Protein AF-A0A7J2LYA7-F1 (afdb_monomer)

pLDDT: mean 94.15, std 7.71, range [33.44, 98.25]

Secondary structure (DSSP, 8-state):
-HHHHHHHHHHTS--SEEEE--BGGG--HHHHHHHHHHHHHH-BTTBEEEEEEEE--TTT--EEEEESSS------TTSTTSSSHHHHHHHHHHTT-EEEE-STTBTTT---GGG---TTT--EEEEEETTEE-SS-GGGT-SSB--STT-B-TT-SHHHHHHTT---EEEE-----

Nearest PDB structures (foldseek):
  6now-assembly2_B  TM=3.097E-01  e=7.540E-01  Homo sapiens
  6nly-assembly1_B  TM=3.116E-01  e=2.093E+00  Homo sapiens
  6nlq-assembly4_D  TM=3.948E-01  e=4.223E+00  Homo sapiens
  2igb-assembly1_B-2  TM=3.734E-01  e=6.192E+00  [Bacillus] caldolyticus

Sequence (177 aa):
MSRGLYSFAKNESFLDIFALSDHAESQTDRQRDYFVEATNDYYQPSFVTFIGFEWTNHGLGHRNIFYPRDYGPILRPDDPAYDRLEKIWEATEEHKALVIPHHSANVVMGVDWHLGHDPKVERLVEIYSIWGNSERSARQGNPIPIRVLRAEREGRHVIDGLAIGYQMGFIGGGRHL

Foldseek 3Di:
DVLVVLCCVCPVVVDQEDEQAEALQPDDPVNLVVLQVSQQVSDDNSRHYWYWYWAFDQVAAIKIKTARHDDADRQHCPDPCRVAPVSVVVRCLVRVIAIEGEPQFAPRHHHQLVSDDDCSRHQEYEQEEPQAGLQADVVVPRPTFRDPPPTGDPCRGPVNNVVVPDHHHYDHDYPND

Mean predicted aligned error: 3.48 Å

Radius of gyration: 15.97 Å; Cα contacts (8 Å, |Δi|>4): 365; chains: 1; bounding box: 39×32×43 Å

Structure (mmCIF, N/CA/C/O backbone):
data_AF-A0A7J2LYA7-F1
#
_entry.id   AF-A0A7J2LYA7-F1
#
loop_
_atom_site.group_PDB
_atom_site.id
_atom_site.type_symbol
_atom_site.label_atom_id
_atom_site.label_alt_id
_atom_site.label_comp_id
_atom_site.label_asym_id
_atom_site.label_entity_id
_atom_site.label_seq_id
_atom_site.pdbx_PDB_ins_code
_atom_site.Cartn_x
_atom_site.Cartn_y
_atom_site.Cartn_z
_atom_site.occupancy
_atom_site.B_iso_or_equiv
_atom_site.auth_seq_id
_atom_site.auth_comp_id
_atom_site.auth_asym_id
_atom_site.auth_atom_id
_atom_site.pdbx_PDB_model_num
ATOM 1 N N . MET A 1 1 ? -13.739 16.793 7.627 1.00 60.72 1 MET A N 1
ATOM 2 C CA . MET A 1 1 ? -13.704 16.296 6.234 1.00 60.72 1 MET A CA 1
ATOM 3 C C . MET A 1 1 ? -13.735 14.766 6.205 1.00 60.72 1 MET A C 1
ATOM 5 O O . MET A 1 1 ? -14.643 14.233 5.589 1.00 60.72 1 MET A O 1
ATOM 9 N N . SER A 1 2 ? -12.878 14.061 6.963 1.00 69.06 2 SER A N 1
ATOM 10 C CA . SER A 1 2 ? -12.820 12.582 6.951 1.00 69.06 2 SER A CA 1
ATOM 11 C C . SER A 1 2 ? -14.112 11.862 7.364 1.00 69.06 2 SER A C 1
ATOM 13 O O . SER A 1 2 ? -14.532 10.959 6.656 1.00 69.06 2 SER A O 1
ATOM 15 N N . ARG A 1 3 ? -14.811 12.269 8.439 1.00 85.94 3 ARG A N 1
ATOM 16 C CA . ARG A 1 3 ? -16.092 11.633 8.841 1.00 85.94 3 ARG A CA 1
ATOM 17 C C . ARG A 1 3 ? -17.146 11.638 7.716 1.00 85.94 3 ARG A C 1
ATOM 19 O O . ARG A 1 3 ? -17.950 10.718 7.627 1.00 85.94 3 ARG A O 1
ATOM 26 N N . GLY A 1 4 ? -17.108 12.638 6.829 1.00 91.62 4 GLY A N 1
ATOM 27 C CA . GLY A 1 4 ? -17.955 12.679 5.635 1.00 91.62 4 GLY A CA 1
ATOM 28 C C . GLY A 1 4 ? -17.625 11.571 4.629 1.00 91.62 4 GLY A C 1
ATOM 29 O O . GLY A 1 4 ? -18.544 10.994 4.060 1.00 91.62 4 GLY A O 1
ATOM 30 N N . LEU A 1 5 ? -16.342 11.223 4.473 1.00 92.62 5 LEU A N 1
ATOM 31 C CA . LEU A 1 5 ? -15.890 10.130 3.605 1.00 92.62 5 LEU A CA 1
ATOM 32 C C . LEU A 1 5 ? -16.363 8.769 4.121 1.00 92.62 5 LEU A C 1
ATOM 34 O O . LEU A 1 5 ? -16.879 7.985 3.335 1.00 92.62 5 LEU A O 1
ATOM 38 N N . TYR A 1 6 ? -16.288 8.515 5.433 1.00 94.56 6 TYR A N 1
ATOM 39 C CA . TYR A 1 6 ? -16.827 7.278 6.017 1.00 94.56 6 TYR A CA 1
ATOM 40 C C . TYR A 1 6 ? -18.344 7.160 5.825 1.00 94.56 6 TYR A C 1
ATOM 42 O O . TYR A 1 6 ? -18.843 6.098 5.456 1.00 94.56 6 TYR A O 1
ATOM 50 N N . SER A 1 7 ? -19.083 8.257 6.036 1.00 95.06 7 SER A N 1
ATOM 51 C CA . SER A 1 7 ? -20.528 8.285 5.783 1.00 95.06 7 SER A CA 1
ATOM 52 C C . SER A 1 7 ? -20.848 8.029 4.310 1.00 95.06 7 SER A C 1
ATOM 54 O O . SER A 1 7 ? -21.722 7.223 4.013 1.00 95.06 7 SER A O 1
ATOM 56 N N . PHE A 1 8 ? -20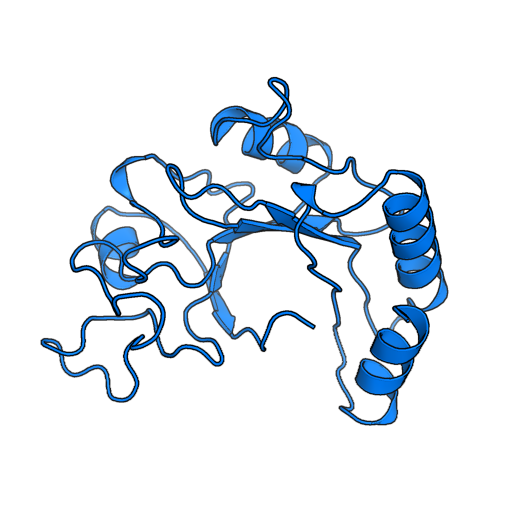.120 8.661 3.388 1.00 95.00 8 PHE A N 1
ATOM 57 C CA . PHE A 1 8 ? -20.290 8.451 1.951 1.00 95.00 8 PHE A CA 1
ATOM 58 C C . PHE A 1 8 ? -19.971 7.006 1.543 1.00 95.00 8 PHE A C 1
ATOM 60 O O . PHE A 1 8 ? -20.767 6.369 0.857 1.00 95.00 8 PHE A O 1
ATOM 67 N N . ALA A 1 9 ? -18.845 6.459 2.009 1.00 94.69 9 ALA A N 1
ATOM 68 C CA . ALA A 1 9 ? -18.431 5.085 1.739 1.00 94.69 9 ALA A CA 1
ATOM 69 C C . ALA A 1 9 ? -19.510 4.077 2.161 1.00 94.69 9 ALA A C 1
ATOM 71 O O . ALA A 1 9 ? -19.872 3.195 1.385 1.00 94.69 9 ALA A O 1
ATOM 72 N N . LYS A 1 10 ? -20.067 4.253 3.362 1.00 95.44 10 LYS A N 1
ATOM 73 C CA . LYS A 1 10 ? -21.091 3.365 3.912 1.00 95.44 10 LYS A CA 1
ATOM 74 C C . LYS A 1 10 ? -22.468 3.565 3.279 1.00 95.44 10 LYS A C 1
ATOM 76 O O . LYS A 1 10 ? -23.113 2.599 2.890 1.00 95.44 10 LYS A O 1
ATOM 81 N N . ASN A 1 11 ? -22.947 4.806 3.238 1.00 96.62 11 ASN A N 1
ATOM 82 C CA . ASN A 1 11 ? -24.361 5.102 2.997 1.00 96.62 11 ASN A CA 1
ATOM 83 C C . ASN A 1 11 ? -24.676 5.428 1.532 1.00 96.62 11 ASN A C 1
ATOM 85 O O . ASN A 1 11 ? -25.826 5.288 1.133 1.00 96.62 11 ASN A O 1
ATOM 89 N N . GLU A 1 12 ? -23.682 5.857 0.748 1.00 96.19 12 GLU A N 1
ATOM 90 C CA . GLU A 1 12 ? -23.874 6.295 -0.646 1.00 96.19 12 GLU A CA 1
ATOM 91 C C . GLU A 1 12 ? -23.171 5.365 -1.642 1.00 96.19 12 GLU A C 1
ATOM 93 O O . GLU A 1 12 ? -23.697 5.070 -2.711 1.00 96.19 12 GLU A O 1
ATOM 98 N N . SER A 1 13 ? -21.972 4.887 -1.294 1.00 94.44 13 SER A N 1
ATOM 99 C CA . SER A 1 13 ? -21.214 3.923 -2.105 1.00 94.44 13 SER A CA 1
ATOM 100 C C . SER A 1 13 ? -21.507 2.468 -1.743 1.00 94.44 13 SER A C 1
ATOM 102 O O . SER A 1 13 ? -21.092 1.577 -2.479 1.00 94.44 13 SER A O 1
ATOM 104 N N . PHE A 1 14 ? -22.207 2.237 -0.627 1.00 95.19 14 PHE A N 1
ATOM 105 C CA . PHE A 1 14 ? -22.589 0.912 -0.128 1.00 95.19 14 PHE A CA 1
ATOM 106 C C . PHE A 1 14 ? -21.405 -0.063 -0.006 1.00 95.19 14 PHE A C 1
ATOM 108 O O . PHE A 1 14 ? -21.531 -1.242 -0.328 1.00 95.19 14 PHE A O 1
ATOM 115 N N . LEU A 1 15 ? -20.239 0.432 0.423 1.00 94.94 15 LEU A N 1
ATOM 116 C CA . LEU A 1 15 ? -19.063 -0.409 0.635 1.00 94.94 15 LEU A CA 1
ATOM 117 C C . LEU A 1 15 ? -19.216 -1.228 1.920 1.00 94.94 15 LEU A C 1
ATOM 119 O O . LEU A 1 15 ? -19.659 -0.696 2.934 1.00 94.94 15 LEU A O 1
ATOM 123 N N . ASP A 1 16 ? -18.754 -2.478 1.904 1.00 96.00 16 ASP A N 1
ATOM 124 C CA . ASP A 1 16 ? -18.628 -3.313 3.110 1.00 96.00 16 ASP A CA 1
ATOM 125 C C . ASP A 1 16 ? -17.316 -3.053 3.871 1.00 96.00 16 ASP A C 1
ATOM 127 O O . ASP A 1 16 ? -17.210 -3.320 5.070 1.00 96.00 16 ASP A O 1
ATOM 131 N N . ILE A 1 17 ? -16.295 -2.555 3.165 1.00 94.25 17 ILE A N 1
ATOM 132 C CA . ILE A 1 17 ? -14.945 -2.318 3.680 1.00 94.25 17 ILE A CA 1
ATOM 133 C C . ILE A 1 17 ? -14.444 -0.961 3.183 1.00 94.25 17 ILE A C 1
ATOM 135 O O . ILE A 1 17 ? -14.558 -0.656 1.995 1.00 94.25 17 ILE A O 1
ATOM 139 N N . PHE A 1 18 ? -13.853 -0.158 4.069 1.00 93.94 18 PHE A N 1
ATOM 140 C CA . PHE A 1 18 ? -13.281 1.139 3.713 1.00 93.94 18 PHE A CA 1
ATOM 141 C C . PHE A 1 18 ? -12.015 1.458 4.512 1.00 93.94 18 PHE A C 1
ATOM 143 O O . PHE A 1 18 ? -11.906 1.151 5.697 1.00 93.94 18 PHE A O 1
ATOM 150 N N . ALA A 1 19 ? -11.064 2.129 3.875 1.00 92.88 19 ALA A N 1
ATOM 151 C CA . ALA A 1 19 ? -9.882 2.650 4.538 1.00 92.88 19 ALA A CA 1
ATOM 152 C C . ALA A 1 19 ? -9.517 3.999 3.924 1.00 92.88 19 ALA A C 1
ATOM 154 O O . ALA A 1 19 ? -9.414 4.119 2.705 1.00 92.88 19 ALA A O 1
ATOM 155 N N . LEU A 1 20 ? -9.328 5.007 4.775 1.00 92.38 20 LEU A N 1
ATOM 156 C CA . LEU A 1 20 ? -8.804 6.301 4.353 1.00 92.38 20 LEU A CA 1
ATOM 157 C C . LEU A 1 20 ? -7.282 6.191 4.213 1.00 92.38 20 LEU A C 1
ATOM 159 O O . LEU A 1 20 ? -6.622 5.773 5.163 1.00 92.38 20 LEU A O 1
ATOM 163 N N . SER A 1 21 ? -6.728 6.563 3.060 1.00 91.62 21 SER A N 1
ATOM 164 C CA . SER A 1 21 ? -5.303 6.377 2.748 1.00 91.62 21 SER A CA 1
ATOM 165 C C . SER A 1 21 ? -4.671 7.640 2.151 1.00 91.62 21 SER A C 1
ATOM 167 O O . SER A 1 21 ? -4.223 7.640 1.007 1.00 91.62 21 SER A O 1
ATOM 169 N N . ASP A 1 22 ? -4.674 8.725 2.927 1.00 92.69 22 ASP A N 1
ATOM 170 C CA . ASP A 1 22 ? -4.016 9.992 2.570 1.00 92.69 22 ASP A CA 1
ATOM 171 C C . ASP A 1 22 ? -2.489 9.910 2.787 1.00 92.69 22 ASP A C 1
ATOM 173 O O . ASP A 1 22 ? -2.012 9.063 3.551 1.00 92.69 22 ASP A O 1
ATOM 177 N N . HIS A 1 23 ? -1.728 10.809 2.167 1.00 94.88 23 HIS A N 1
ATOM 178 C CA . HIS A 1 23 ? -0.262 10.837 2.197 1.00 94.88 23 HIS A CA 1
ATOM 179 C C . HIS A 1 23 ? 0.287 11.046 3.617 1.00 94.88 23 HIS A C 1
ATOM 181 O O . HIS A 1 23 ? -0.020 12.046 4.273 1.00 94.88 23 HIS A O 1
ATOM 187 N N . ALA A 1 24 ? 1.123 10.127 4.103 1.00 95.88 24 ALA A N 1
ATOM 188 C CA . ALA A 1 24 ? 1.622 10.129 5.480 1.00 95.88 24 ALA A CA 1
ATOM 189 C C . ALA A 1 24 ? 2.431 11.390 5.831 1.00 95.88 24 ALA A C 1
ATOM 191 O O . ALA A 1 24 ? 2.280 11.944 6.922 1.00 95.88 24 ALA A O 1
ATOM 192 N N . GLU A 1 25 ? 3.251 11.875 4.900 1.00 93.44 25 GLU A N 1
ATOM 193 C CA . GLU A 1 25 ? 4.064 13.087 5.045 1.00 93.44 25 GLU A CA 1
ATOM 194 C C . GLU A 1 25 ? 3.221 14.370 5.118 1.00 93.44 25 GLU A C 1
ATOM 196 O O . GLU A 1 25 ? 3.668 15.387 5.641 1.00 93.44 25 GLU A O 1
ATOM 201 N N . SER A 1 26 ? 1.977 14.321 4.632 1.00 93.38 26 SER A N 1
ATOM 202 C CA . SER A 1 26 ? 1.050 15.459 4.649 1.00 93.38 26 SER A CA 1
ATOM 203 C C . SER A 1 26 ? 0.144 15.482 5.886 1.00 93.38 26 SER A C 1
ATOM 2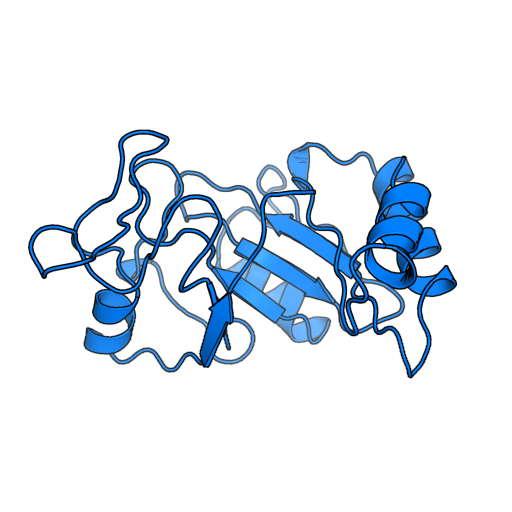05 O O . SER A 1 26 ? -0.582 16.454 6.106 1.00 93.38 26 SER A O 1
ATOM 207 N N . GLN A 1 27 ? 0.178 14.435 6.718 1.00 93.00 27 GLN A N 1
ATOM 208 C CA . GLN A 1 27 ? -0.631 14.341 7.931 1.00 93.00 27 GLN A CA 1
ATOM 209 C C . GLN A 1 27 ? 0.130 14.868 9.151 1.00 93.00 27 GLN A C 1
ATOM 211 O O . GLN A 1 27 ? 1.149 14.313 9.566 1.00 93.00 27 GLN A O 1
ATOM 216 N N . THR A 1 28 ? -0.422 15.885 9.811 1.00 93.94 28 THR A N 1
ATOM 217 C CA . THR A 1 28 ? -0.004 16.273 11.169 1.00 93.94 28 THR A CA 1
ATOM 218 C C . THR A 1 28 ? -0.433 15.225 12.199 1.00 93.94 28 THR A C 1
ATOM 220 O O . THR A 1 28 ? -1.406 14.503 11.982 1.00 93.94 28 THR A O 1
ATOM 223 N N . ASP A 1 29 ? 0.222 15.180 13.363 1.00 93.62 29 ASP A N 1
ATOM 224 C CA . ASP A 1 29 ? -0.149 14.241 14.438 1.00 93.62 29 ASP A CA 1
ATOM 225 C C . ASP A 1 29 ? -1.605 14.426 14.888 1.00 93.62 29 ASP A C 1
ATOM 227 O O . ASP A 1 29 ? -2.346 13.463 15.050 1.00 93.62 29 ASP A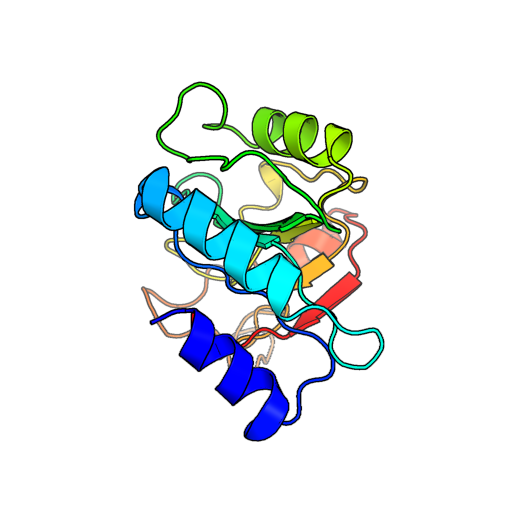 O 1
ATOM 231 N N . ARG A 1 30 ? -2.083 15.675 14.948 1.00 94.50 30 ARG A N 1
ATOM 232 C CA . ARG A 1 30 ? -3.488 15.963 15.267 1.00 94.50 30 ARG A CA 1
ATOM 233 C C . ARG A 1 30 ? -4.459 15.432 14.205 1.00 94.50 30 ARG A C 1
ATOM 235 O O . ARG A 1 30 ? -5.557 14.995 14.545 1.00 94.50 30 ARG A O 1
ATOM 242 N N . GLN A 1 31 ? -4.103 15.510 12.919 1.00 93.94 31 GLN A N 1
ATOM 243 C CA . GLN A 1 31 ? -4.922 14.913 11.856 1.00 93.94 31 GLN A CA 1
ATOM 244 C C . GLN A 1 31 ? -4.907 13.391 11.956 1.00 93.94 31 GLN A C 1
ATOM 246 O O . GLN A 1 31 ? -5.963 12.778 11.818 1.00 93.94 31 GLN A O 1
ATOM 251 N N . ARG A 1 32 ? -3.745 12.800 12.253 1.00 94.12 32 ARG A N 1
ATOM 252 C CA . ARG A 1 32 ? -3.600 11.362 12.466 1.00 94.12 32 ARG A CA 1
ATOM 253 C C . ARG A 1 32 ? -4.496 10.875 13.603 1.00 94.12 32 ARG A C 1
ATOM 255 O O . ARG A 1 32 ? -5.269 9.947 13.379 1.00 94.12 32 ARG A O 1
ATOM 262 N N . ASP A 1 33 ? -4.462 11.531 14.761 1.00 94.12 33 ASP A N 1
ATOM 263 C CA . ASP A 1 33 ? -5.316 11.196 15.909 1.00 94.12 33 ASP A CA 1
ATOM 264 C C . ASP A 1 33 ? -6.799 11.245 15.528 1.00 94.12 33 ASP A C 1
ATOM 266 O O . ASP A 1 33 ? -7.550 10.300 15.768 1.00 94.12 33 ASP A O 1
ATOM 270 N N . TYR A 1 34 ? -7.210 12.311 14.839 1.00 94.00 34 TYR A N 1
ATOM 271 C CA . TYR A 1 34 ? -8.580 12.462 14.358 1.00 94.00 34 TYR A CA 1
ATOM 272 C C . TYR A 1 34 ? -8.984 11.381 13.341 1.00 94.00 34 TYR A C 1
ATOM 274 O O . TYR A 1 34 ? -10.129 10.926 13.342 1.00 94.00 34 TYR A O 1
ATOM 282 N N . PHE A 1 35 ? -8.078 10.963 12.454 1.00 93.56 35 PHE A N 1
ATOM 283 C CA . PHE A 1 35 ? -8.344 9.892 11.493 1.00 93.56 35 PHE A CA 1
ATOM 284 C C . PHE A 1 35 ? -8.465 8.537 12.181 1.00 93.56 35 PHE A C 1
ATOM 286 O O . PHE A 1 35 ? -9.378 7.788 11.842 1.00 93.56 35 PHE A O 1
ATOM 293 N N . VAL A 1 36 ? -7.612 8.240 13.163 1.00 94.88 36 VAL A N 1
ATOM 294 C CA . VAL A 1 36 ? -7.697 7.014 13.969 1.00 94.88 36 VAL A CA 1
ATOM 295 C C . VAL A 1 36 ? -9.020 6.967 14.734 1.00 94.88 36 VAL A C 1
ATOM 297 O O . VAL A 1 36 ? -9.752 5.986 14.618 1.00 94.88 36 VAL A O 1
ATOM 300 N N . GLU A 1 37 ? -9.379 8.049 15.428 1.00 94.88 37 GLU A N 1
ATOM 301 C CA . GLU A 1 37 ? -10.656 8.172 16.141 1.00 94.88 37 GLU A CA 1
ATOM 302 C C . GLU A 1 37 ? -11.844 7.962 15.191 1.00 94.88 37 GLU A C 1
ATOM 304 O O . GLU A 1 37 ? -12.694 7.110 15.433 1.00 94.88 37 GLU A O 1
ATOM 309 N N . ALA A 1 38 ? -11.875 8.674 14.060 1.00 94.31 38 ALA A N 1
ATOM 310 C CA . ALA A 1 38 ? -12.953 8.542 13.084 1.00 94.31 38 ALA A CA 1
ATOM 311 C C . ALA A 1 38 ? -13.039 7.128 12.485 1.00 94.31 38 ALA A C 1
ATOM 313 O O . ALA A 1 38 ? -14.142 6.630 12.275 1.00 94.31 38 ALA A O 1
ATOM 314 N N . THR A 1 39 ? -11.903 6.479 12.220 1.00 95.12 39 THR A N 1
ATOM 315 C CA . THR A 1 39 ? -11.865 5.097 11.718 1.00 95.12 39 THR A CA 1
ATOM 316 C C . THR A 1 39 ? -12.530 4.154 12.713 1.00 95.12 39 THR A C 1
ATOM 318 O O . THR A 1 39 ? -13.421 3.392 12.336 1.00 95.12 39 THR A O 1
ATOM 321 N N . ASN A 1 40 ? -12.112 4.229 13.979 1.00 95.38 40 ASN A N 1
ATOM 322 C CA . ASN A 1 40 ? -12.596 3.361 15.046 1.00 95.38 40 ASN A CA 1
ATOM 323 C C . ASN A 1 40 ? -14.084 3.607 15.342 1.00 95.38 40 ASN A C 1
ATOM 325 O O . ASN A 1 40 ? -14.842 2.651 15.478 1.00 95.38 40 ASN A O 1
ATOM 329 N N . ASP A 1 41 ? -14.529 4.865 15.358 1.00 94.94 41 ASP A N 1
ATOM 330 C CA . ASP A 1 41 ? -15.931 5.236 15.595 1.00 94.94 41 ASP A CA 1
ATOM 331 C C . ASP A 1 41 ? -16.896 4.690 14.533 1.00 94.94 41 ASP A C 1
ATOM 333 O O . ASP A 1 41 ? -18.051 4.379 14.831 1.00 94.94 41 ASP A O 1
ATOM 337 N N . TYR A 1 42 ? -16.455 4.623 13.273 1.00 95.06 42 TYR A N 1
ATOM 338 C CA . TYR A 1 42 ? -17.292 4.161 12.163 1.00 95.06 42 TYR A CA 1
ATOM 339 C C . TYR A 1 42 ? -17.285 2.641 11.988 1.00 95.06 42 TYR A C 1
ATOM 341 O O . TYR A 1 42 ? -18.137 2.131 11.256 1.00 95.06 42 TYR A O 1
ATOM 349 N N . TYR A 1 43 ? -16.377 1.924 12.656 1.00 95.38 43 TYR A N 1
ATOM 350 C CA . TYR A 1 43 ? -16.296 0.472 12.567 1.00 95.38 43 TYR A CA 1
ATOM 351 C C . TYR A 1 43 ? -17.606 -0.182 13.012 1.00 95.38 43 TYR A C 1
ATOM 353 O O . TYR A 1 43 ? -18.103 0.038 14.119 1.00 95.38 43 TYR A O 1
ATOM 361 N N . GLN A 1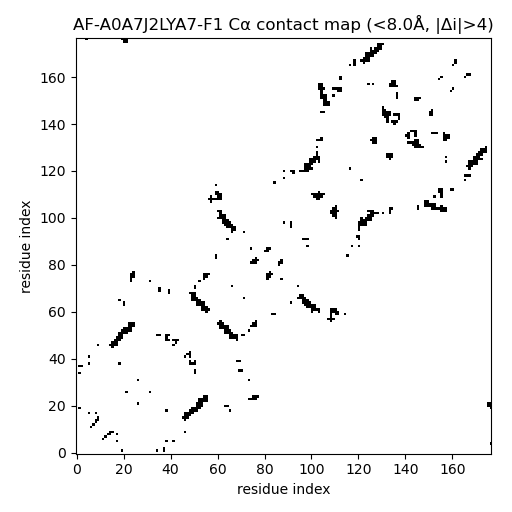 44 ? -18.141 -1.057 12.165 1.00 94.88 44 GLN A N 1
ATOM 362 C CA . GLN A 1 44 ? -19.241 -1.957 12.498 1.00 94.88 44 GLN A CA 1
ATOM 363 C C . GLN A 1 44 ? -18.982 -3.316 11.835 1.00 94.88 44 GLN A C 1
ATOM 365 O O . GLN A 1 44 ? -18.358 -3.361 10.780 1.00 94.88 44 GLN A O 1
ATOM 370 N N . PRO A 1 45 ? -19.485 -4.445 12.368 1.00 95.25 45 PRO A N 1
ATOM 371 C CA . PRO A 1 45 ? -19.315 -5.743 11.706 1.00 95.25 45 PRO A CA 1
ATOM 372 C C . PRO A 1 45 ? -19.817 -5.788 10.251 1.00 95.25 45 PRO A C 1
ATOM 374 O O . PRO A 1 45 ? -19.309 -6.572 9.460 1.00 95.25 45 PRO A O 1
ATOM 377 N N . SER A 1 46 ? -20.791 -4.942 9.897 1.00 95.81 46 SER A N 1
ATOM 378 C CA . SER A 1 46 ? -21.321 -4.784 8.535 1.00 95.81 46 SER A CA 1
ATOM 379 C C . SER A 1 46 ? -20.644 -3.673 7.716 1.00 95.81 46 SER A C 1
ATOM 381 O O . SER A 1 46 ? -21.080 -3.397 6.608 1.00 95.81 46 SER A O 1
ATOM 383 N N . PHE A 1 47 ? -19.668 -2.963 8.286 1.00 96.31 47 PHE A N 1
ATOM 384 C CA . PHE A 1 47 ? -18.890 -1.909 7.633 1.00 96.31 47 PHE A CA 1
ATOM 385 C C . PHE A 1 47 ? -17.511 -1.830 8.296 1.00 96.31 47 PHE A C 1
ATOM 387 O O . PHE A 1 47 ? -17.317 -1.133 9.298 1.00 96.31 47 PHE A O 1
ATOM 394 N N . VAL A 1 48 ? -16.568 -2.612 7.778 1.00 95.62 48 VAL A N 1
ATOM 395 C CA . VAL A 1 48 ? -15.238 -2.760 8.370 1.00 95.62 48 VAL A CA 1
ATOM 396 C C . VAL A 1 48 ? -14.350 -1.608 7.924 1.00 95.62 48 VAL A C 1
ATOM 398 O O . VAL A 1 48 ? -14.122 -1.401 6.733 1.00 95.62 48 VAL A O 1
ATOM 401 N N . THR A 1 49 ? -13.815 -0.878 8.892 1.00 95.06 49 THR A N 1
ATOM 402 C CA . THR A 1 49 ? -12.875 0.214 8.656 1.00 95.06 49 THR A CA 1
ATOM 403 C C . THR A 1 49 ? -11.461 -0.180 9.067 1.00 95.06 49 THR A C 1
ATOM 405 O O . THR A 1 49 ? -11.266 -0.867 10.071 1.00 95.06 49 THR A O 1
ATOM 408 N N . PHE A 1 50 ? -10.469 0.264 8.295 1.00 95.62 50 PHE A N 1
ATOM 409 C CA . PHE A 1 50 ? -9.049 0.093 8.614 1.00 95.62 50 PHE A CA 1
ATOM 410 C C . PHE A 1 50 ? -8.362 1.444 8.761 1.00 95.62 50 PHE A C 1
ATOM 412 O O . PHE A 1 50 ? -8.642 2.382 8.010 1.00 95.62 50 PHE A O 1
ATOM 419 N N . ILE A 1 51 ? -7.426 1.529 9.707 1.00 96.12 51 ILE A N 1
ATOM 420 C CA . ILE A 1 51 ? -6.594 2.721 9.867 1.00 96.12 51 ILE A CA 1
ATOM 421 C C . ILE A 1 51 ? -5.563 2.686 8.744 1.00 96.12 51 ILE A C 1
ATOM 423 O O . ILE A 1 51 ? -4.745 1.766 8.707 1.00 96.12 51 ILE A O 1
ATOM 427 N N . GLY A 1 52 ? -5.595 3.675 7.853 1.00 95.44 52 GLY A N 1
ATOM 428 C CA . GLY A 1 52 ? -4.759 3.699 6.658 1.00 95.44 52 GLY A CA 1
ATOM 429 C C . GLY A 1 52 ? -3.929 4.968 6.490 1.00 95.44 52 GLY A C 1
ATOM 430 O O . GLY A 1 52 ? -4.165 5.981 7.154 1.00 95.44 52 GLY A O 1
ATOM 431 N N . PHE A 1 53 ? -2.931 4.880 5.617 1.00 96.62 53 PHE A N 1
ATOM 432 C CA . PHE A 1 53 ? -2.240 5.998 4.968 1.00 96.62 53 PHE A CA 1
ATOM 433 C C . PHE A 1 53 ? -1.439 5.481 3.770 1.00 96.62 53 PHE A C 1
ATOM 435 O O . PHE A 1 53 ? -1.149 4.285 3.670 1.00 96.62 53 PHE A O 1
ATOM 442 N N . GLU A 1 54 ? -1.056 6.390 2.885 1.00 96.88 54 GLU A N 1
ATOM 443 C CA . GLU A 1 54 ? -0.068 6.129 1.845 1.00 96.88 54 GLU A CA 1
ATOM 444 C C . G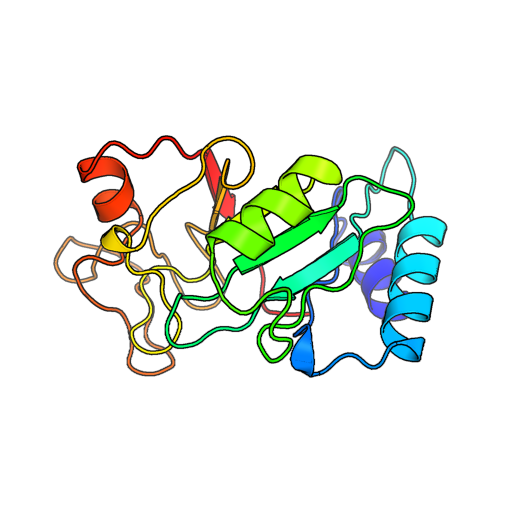LU A 1 54 ? 1.326 6.517 2.342 1.00 96.88 54 GLU A C 1
ATOM 446 O O . GLU A 1 54 ? 1.562 7.642 2.780 1.00 96.88 54 GLU A O 1
ATOM 451 N N . TRP A 1 55 ? 2.261 5.576 2.272 1.00 97.75 55 TRP A N 1
ATOM 452 C CA . TRP A 1 55 ? 3.684 5.837 2.417 1.00 97.75 55 TRP A CA 1
ATOM 453 C C . TRP A 1 55 ? 4.266 6.202 1.045 1.00 97.75 55 TRP A C 1
ATOM 455 O O . TRP A 1 55 ? 4.430 5.348 0.165 1.00 97.75 55 TRP A O 1
ATOM 465 N N . THR A 1 56 ? 4.552 7.491 0.870 1.00 95.69 56 THR A N 1
ATOM 466 C CA . THR A 1 56 ? 4.895 8.119 -0.412 1.00 95.69 56 THR A CA 1
ATOM 467 C C . THR A 1 56 ? 6.410 8.226 -0.594 1.00 95.69 56 THR A C 1
ATOM 469 O O . THR A 1 56 ? 7.042 9.188 -0.162 1.00 95.69 56 THR A O 1
ATOM 472 N N . ASN A 1 57 ? 7.037 7.252 -1.255 1.00 95.62 57 ASN A N 1
ATOM 473 C CA . ASN A 1 57 ? 8.469 7.323 -1.559 1.00 95.62 57 ASN A CA 1
ATOM 474 C C . ASN A 1 57 ? 8.737 7.158 -3.057 1.00 95.62 57 ASN A C 1
ATOM 476 O O . ASN A 1 57 ? 8.611 6.070 -3.612 1.00 95.62 57 ASN A O 1
ATOM 480 N N . HIS A 1 58 ? 9.166 8.228 -3.725 1.00 92.19 58 HIS A N 1
ATOM 481 C CA . HIS A 1 58 ? 9.406 8.208 -5.174 1.00 92.19 58 HIS A CA 1
ATOM 482 C C . HIS A 1 58 ? 10.609 7.350 -5.606 1.00 92.19 58 HIS A C 1
ATOM 484 O O . HIS A 1 58 ? 10.700 6.957 -6.768 1.00 92.19 58 HIS A O 1
ATOM 490 N N . GLY A 1 59 ? 11.550 7.069 -4.700 1.00 92.94 59 GLY A N 1
ATOM 491 C CA . GLY A 1 59 ? 12.703 6.215 -4.990 1.00 92.94 59 GLY A CA 1
ATOM 492 C C . GLY A 1 59 ? 12.384 4.732 -4.830 1.00 92.94 59 GLY A C 1
ATOM 493 O O . GLY A 1 59 ? 12.788 3.917 -5.656 1.00 92.94 59 GLY A O 1
ATOM 494 N N . LEU A 1 60 ? 11.640 4.396 -3.776 1.00 96.06 60 LEU A N 1
ATOM 495 C CA . LEU A 1 60 ? 11.354 3.016 -3.392 1.00 96.06 60 LEU A CA 1
ATOM 496 C C . LEU A 1 60 ? 10.009 2.512 -3.933 1.00 96.06 60 LEU A C 1
ATOM 498 O O . LEU A 1 60 ? 9.783 1.302 -3.973 1.00 96.06 60 LEU A O 1
ATOM 502 N N . GLY A 1 61 ? 9.131 3.413 -4.372 1.00 96.38 61 GLY A N 1
ATOM 503 C CA . GLY A 1 61 ? 7.750 3.161 -4.780 1.00 96.38 61 GLY A CA 1
ATOM 504 C C . GLY A 1 61 ? 6.761 3.476 -3.655 1.00 96.38 61 GLY A C 1
ATOM 505 O O . GLY A 1 61 ? 7.117 3.493 -2.474 1.00 96.38 61 GLY A O 1
ATOM 506 N N . HIS A 1 62 ? 5.504 3.716 -3.995 1.00 96.88 62 HIS A N 1
ATOM 507 C CA . HIS A 1 62 ? 4.489 4.017 -2.987 1.00 96.88 62 HIS A CA 1
ATOM 508 C C . HIS A 1 62 ? 3.817 2.740 -2.470 1.00 96.88 62 HIS A C 1
ATOM 510 O O . HIS A 1 62 ? 3.620 1.777 -3.223 1.00 96.88 62 HIS A O 1
ATOM 516 N N . ARG A 1 63 ? 3.438 2.736 -1.188 1.00 97.50 63 ARG A N 1
ATOM 517 C CA . ARG A 1 63 ? 2.653 1.658 -0.568 1.00 97.50 63 ARG A CA 1
ATOM 518 C C . ARG A 1 63 ? 1.533 2.221 0.286 1.00 97.50 63 ARG A C 1
ATOM 520 O O . ARG A 1 63 ? 1.766 3.108 1.097 1.00 97.50 63 ARG A O 1
ATOM 527 N N . ASN A 1 64 ? 0.352 1.629 0.185 1.00 97.38 64 ASN A N 1
ATOM 528 C CA . ASN A 1 64 ? -0.689 1.833 1.183 1.00 97.38 64 ASN A CA 1
ATOM 529 C C . ASN A 1 64 ? -0.439 0.923 2.383 1.00 97.38 64 ASN A C 1
ATOM 531 O O . ASN A 1 64 ? -0.142 -0.261 2.214 1.00 97.38 64 ASN A O 1
ATOM 535 N N . ILE A 1 65 ? -0.576 1.466 3.587 1.00 97.94 65 ILE A N 1
ATOM 536 C CA . ILE A 1 65 ? -0.394 0.732 4.838 1.00 97.94 65 ILE A CA 1
ATOM 537 C C . ILE A 1 65 ? -1.708 0.733 5.607 1.00 97.94 65 ILE A C 1
ATOM 539 O O . ILE A 1 65 ? -2.280 1.796 5.833 1.00 97.94 65 ILE A O 1
ATOM 543 N N . PHE A 1 66 ? -2.175 -0.449 6.016 1.00 97.38 66 PHE A N 1
ATOM 544 C CA . PHE A 1 66 ? -3.453 -0.628 6.710 1.00 97.38 66 PHE A CA 1
ATOM 545 C C . PHE A 1 66 ? -3.297 -1.445 7.992 1.00 97.38 66 PHE A C 1
ATOM 547 O O . PHE A 1 66 ? -2.902 -2.611 7.951 1.00 97.38 66 PHE A O 1
ATOM 554 N N . TYR A 1 67 ? -3.668 -0.860 9.128 1.00 97.06 67 TYR A N 1
ATOM 555 C CA . TYR A 1 67 ? -3.665 -1.536 10.425 1.00 97.06 67 TYR A CA 1
ATOM 556 C C . TYR A 1 67 ? -5.029 -2.164 10.705 1.00 97.06 67 TYR A C 1
ATOM 558 O O . TYR A 1 67 ? -6.050 -1.525 10.430 1.00 97.06 67 TYR A O 1
ATOM 566 N N . PRO A 1 68 ? -5.069 -3.382 11.279 1.00 85.00 68 PRO A N 1
ATOM 567 C CA . PRO A 1 68 ? -6.306 -4.119 11.464 1.00 85.00 68 PRO A CA 1
ATOM 568 C C . PRO A 1 68 ? -7.327 -3.368 12.322 1.00 85.00 68 PRO A C 1
ATOM 570 O O . PRO A 1 68 ? -8.467 -3.328 11.878 1.00 85.00 68 PRO A O 1
ATOM 573 N N . ARG A 1 69 ? -6.955 -2.792 13.486 1.00 73.62 69 ARG A N 1
ATOM 574 C CA . ARG A 1 69 ? -7.813 -1.986 14.397 1.00 73.62 69 ARG A CA 1
ATOM 575 C C . ARG A 1 69 ? -6.981 -1.205 15.441 1.00 73.62 69 ARG A C 1
ATOM 577 O O . ARG A 1 69 ? -5.765 -1.367 15.497 1.00 73.62 69 ARG A O 1
ATOM 584 N N . ASP A 1 70 ? -7.664 -0.428 16.287 1.00 83.56 70 ASP A N 1
ATOM 585 C CA . ASP A 1 70 ? -7.196 0.285 17.490 1.00 83.56 70 ASP A CA 1
ATOM 586 C C . ASP A 1 70 ? -6.224 1.431 17.208 1.00 83.56 70 ASP A C 1
ATOM 588 O O . ASP A 1 70 ? -6.587 2.603 17.331 1.00 83.56 70 ASP A O 1
ATOM 592 N N . TYR A 1 71 ? -4.995 1.096 16.830 1.00 89.19 71 TYR A N 1
ATOM 593 C CA . TYR A 1 71 ? -3.921 2.049 16.602 1.00 89.19 71 TYR A CA 1
ATOM 594 C C . TYR A 1 71 ? -2.781 1.415 15.798 1.00 89.19 71 TYR A C 1
ATOM 596 O O . TYR A 1 71 ? -2.475 0.232 15.940 1.00 89.19 71 TYR A O 1
ATOM 604 N N . GLY A 1 72 ? -2.105 2.245 15.009 1.00 91.50 72 GLY A N 1
ATOM 605 C CA . GLY A 1 72 ? -0.795 1.956 14.440 1.00 91.50 72 GLY A CA 1
ATOM 606 C C . GLY A 1 72 ? -0.019 3.258 14.234 1.00 91.50 72 GLY A C 1
ATOM 607 O O . GLY A 1 72 ? -0.650 4.291 13.948 1.00 91.50 72 GLY A O 1
ATOM 608 N N . PRO A 1 73 ? 1.319 3.245 14.373 1.00 93.88 73 PRO A N 1
ATOM 609 C CA . PRO A 1 73 ? 2.140 4.430 14.158 1.00 93.88 73 PRO A CA 1
ATOM 610 C C . PRO A 1 73 ? 1.945 4.958 12.736 1.00 93.88 73 PRO A C 1
ATOM 612 O O . PRO A 1 73 ? 1.700 4.198 11.802 1.00 93.88 73 PRO A O 1
ATOM 615 N N . ILE A 1 74 ? 2.032 6.275 12.563 1.00 96.25 74 ILE A N 1
ATOM 616 C CA . ILE A 1 74 ? 2.160 6.839 11.222 1.00 96.25 74 ILE A CA 1
ATOM 617 C C . ILE A 1 74 ? 3.614 6.687 10.782 1.00 96.25 74 ILE A C 1
ATOM 619 O O . ILE A 1 74 ? 4.528 7.146 11.464 1.00 96.25 74 ILE A O 1
ATOM 623 N N . LEU A 1 75 ? 3.823 6.008 9.660 1.00 97.44 75 LEU A N 1
ATOM 624 C CA . LEU A 1 75 ? 5.150 5.783 9.103 1.00 97.44 75 LEU A CA 1
ATOM 625 C C . LEU A 1 75 ? 5.354 6.837 8.023 1.00 97.44 75 LEU A C 1
ATOM 627 O O . LEU A 1 75 ? 4.723 6.758 6.971 1.00 97.44 75 LEU A O 1
ATOM 631 N N . ARG A 1 76 ? 6.166 7.861 8.296 1.00 97.50 76 ARG A N 1
ATOM 632 C CA . ARG A 1 76 ? 6.404 8.949 7.340 1.00 97.50 76 ARG A CA 1
ATOM 633 C C . ARG A 1 76 ? 7.699 8.713 6.559 1.00 97.50 76 ARG A C 1
ATOM 635 O O . ARG A 1 76 ? 8.714 8.407 7.178 1.00 97.50 76 ARG A O 1
ATOM 642 N N . PRO A 1 77 ? 7.696 8.839 5.223 1.00 96.00 77 PRO A N 1
ATOM 643 C CA . PRO A 1 77 ? 8.871 8.553 4.395 1.00 96.00 77 PRO A CA 1
ATOM 644 C C . PRO A 1 77 ? 10.036 9.536 4.598 1.00 96.00 77 PRO A C 1
ATOM 646 O O . PRO A 1 77 ? 11.163 9.210 4.235 1.00 96.00 77 PRO A O 1
ATOM 649 N N . ASP A 1 78 ? 9.780 10.721 5.159 1.00 95.75 78 ASP A N 1
ATOM 650 C CA . ASP A 1 78 ? 10.778 11.736 5.516 1.00 95.75 78 ASP A CA 1
ATOM 651 C C . ASP A 1 78 ? 11.352 11.563 6.934 1.00 95.75 78 ASP A C 1
ATOM 653 O O . ASP A 1 78 ? 12.317 12.240 7.296 1.00 95.75 78 ASP A O 1
ATOM 657 N N . ASP A 1 79 ? 10.809 10.634 7.724 1.00 96.94 79 ASP A N 1
ATOM 658 C CA . ASP A 1 79 ? 11.362 10.241 9.015 1.00 96.94 79 ASP A CA 1
ATOM 659 C C . ASP A 1 79 ? 12.476 9.198 8.807 1.00 96.94 79 ASP A C 1
ATOM 661 O O . ASP A 1 79 ? 12.220 8.117 8.260 1.00 96.94 79 ASP A O 1
ATOM 665 N N . PRO A 1 80 ? 13.709 9.442 9.294 1.00 97.25 80 PRO A N 1
ATOM 666 C CA . PRO A 1 80 ? 14.771 8.446 9.281 1.00 97.25 80 PRO A CA 1
ATOM 667 C C . PRO A 1 80 ? 14.412 7.143 9.996 1.00 97.25 80 PRO A C 1
ATOM 669 O O . PRO A 1 80 ? 15.146 6.178 9.843 1.00 97.25 80 PRO A O 1
ATOM 672 N N . ALA A 1 81 ? 13.346 7.059 10.787 1.00 97.06 81 ALA A N 1
ATOM 673 C CA . ALA A 1 81 ? 12.847 5.805 11.341 1.00 97.06 81 ALA A CA 1
ATOM 674 C C . ALA A 1 81 ? 12.106 4.935 10.313 1.00 97.06 81 ALA A C 1
ATOM 676 O O . ALA A 1 81 ? 12.004 3.733 10.550 1.00 97.06 81 ALA A O 1
ATOM 677 N N . TYR A 1 82 ? 11.672 5.485 9.165 1.00 97.56 82 TYR A N 1
ATOM 678 C CA . TYR A 1 82 ? 10.793 4.819 8.184 1.00 97.56 82 TYR A CA 1
ATOM 679 C C . TYR A 1 82 ? 11.131 5.104 6.703 1.00 97.56 82 TYR 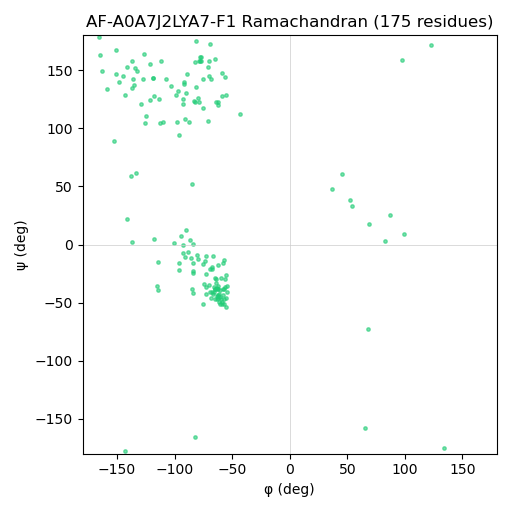A C 1
ATOM 681 O O . TYR A 1 82 ? 10.289 4.932 5.824 1.00 97.56 82 TYR A O 1
ATOM 689 N N . ASP A 1 83 ? 12.365 5.511 6.404 1.00 96.50 83 ASP A N 1
ATOM 690 C CA . ASP A 1 83 ? 12.834 5.928 5.067 1.00 96.50 83 ASP A CA 1
ATOM 691 C C . ASP A 1 83 ? 13.287 4.787 4.122 1.00 96.50 83 ASP A C 1
ATOM 693 O O . ASP A 1 83 ? 13.695 5.045 2.987 1.00 96.50 83 ASP A O 1
ATOM 697 N N . ARG A 1 84 ? 13.215 3.523 4.561 1.00 97.38 84 ARG A N 1
ATOM 698 C CA . ARG A 1 84 ? 13.557 2.321 3.768 1.00 97.38 84 ARG A CA 1
ATOM 699 C C . ARG A 1 84 ? 12.536 1.207 3.957 1.00 97.38 84 ARG A C 1
ATOM 701 O O . ARG A 1 84 ? 11.850 1.149 4.978 1.00 97.38 84 ARG A O 1
ATOM 708 N N . LEU A 1 85 ? 12.482 0.303 2.981 1.00 97.88 85 LEU A N 1
ATOM 709 C CA . LEU A 1 85 ? 11.509 -0.788 2.932 1.00 97.88 85 LEU A CA 1
ATOM 710 C C . LEU A 1 85 ? 11.585 -1.695 4.161 1.00 97.88 85 LEU A C 1
ATOM 712 O O . LEU A 1 85 ? 10.565 -1.982 4.776 1.00 97.88 85 LEU A O 1
ATOM 716 N N . GLU A 1 86 ? 12.788 -2.052 4.600 1.00 98.00 86 GLU A N 1
ATOM 717 C CA . GLU A 1 86 ? 12.975 -2.951 5.739 1.00 98.00 86 GLU A CA 1
ATOM 718 C C . GLU A 1 86 ? 12.431 -2.347 7.038 1.00 98.00 86 GLU A C 1
ATOM 720 O O . GLU A 1 86 ? 11.890 -3.072 7.865 1.00 98.00 86 GLU A O 1
ATOM 725 N N . LYS A 1 87 ? 12.513 -1.017 7.200 1.00 97.81 87 LYS A N 1
ATOM 726 C CA . LYS A 1 87 ? 11.966 -0.323 8.379 1.00 97.81 87 LYS A CA 1
ATOM 727 C C . LYS A 1 87 ? 10.451 -0.373 8.411 1.00 97.81 87 LYS A C 1
ATOM 729 O O . LYS A 1 87 ? 9.867 -0.626 9.460 1.00 97.81 87 LYS A O 1
ATOM 734 N N . ILE A 1 88 ? 9.813 -0.094 7.273 1.00 98.06 88 ILE A N 1
ATOM 735 C CA . ILE A 1 88 ? 8.353 -0.127 7.218 1.00 98.06 88 ILE A CA 1
ATOM 736 C C . ILE A 1 88 ? 7.848 -1.564 7.331 1.00 98.06 88 ILE A C 1
ATOM 738 O O . ILE A 1 88 ? 6.832 -1.773 7.983 1.00 98.06 88 ILE A O 1
ATOM 742 N N . TRP A 1 89 ? 8.554 -2.558 6.782 1.00 98.25 89 TRP A N 1
ATOM 743 C CA . TRP A 1 89 ? 8.191 -3.967 6.938 1.00 98.25 89 TRP A CA 1
ATOM 744 C C . TRP A 1 89 ? 8.301 -4.425 8.393 1.00 98.25 89 TRP A C 1
ATOM 746 O O . TRP A 1 89 ? 7.342 -4.982 8.915 1.00 98.25 89 TRP A O 1
ATOM 756 N N . GLU A 1 90 ? 9.398 -4.103 9.083 1.00 97.75 90 GLU A N 1
ATOM 757 C CA . GLU A 1 90 ? 9.575 -4.419 10.506 1.00 97.75 90 GLU A CA 1
ATOM 758 C C . GLU A 1 90 ? 8.473 -3.782 11.369 1.00 97.75 90 GLU A C 1
ATOM 760 O O . GLU A 1 90 ? 7.777 -4.479 12.112 1.00 97.75 90 GLU A O 1
ATOM 765 N N . ALA A 1 91 ? 8.238 -2.475 11.203 1.00 96.94 91 ALA A N 1
ATOM 766 C CA . ALA A 1 91 ? 7.205 -1.759 11.950 1.00 96.94 91 ALA A CA 1
ATOM 767 C C . ALA A 1 91 ? 5.791 -2.286 11.642 1.00 96.94 91 ALA A C 1
ATOM 769 O O . ALA A 1 91 ? 4.938 -2.384 12.522 1.00 96.94 91 ALA A O 1
ATOM 770 N N . THR A 1 92 ? 5.506 -2.634 10.386 1.00 97.38 92 THR A N 1
ATOM 771 C CA . THR A 1 92 ? 4.188 -3.161 10.001 1.00 97.38 92 THR A CA 1
ATOM 772 C C . THR A 1 92 ? 3.967 -4.596 10.460 1.00 97.38 92 THR A C 1
ATOM 774 O O . THR A 1 92 ? 2.842 -4.921 10.845 1.00 97.38 92 THR A O 1
ATOM 777 N N . GLU A 1 93 ? 5.004 -5.437 10.490 1.00 96.88 93 GLU A N 1
ATOM 778 C CA . GLU A 1 93 ? 4.925 -6.808 11.003 1.00 96.88 93 GLU A CA 1
ATOM 779 C C . GLU A 1 93 ? 4.552 -6.803 12.492 1.00 96.88 93 GLU A C 1
ATOM 781 O O . GLU A 1 93 ? 3.617 -7.508 12.887 1.00 96.88 93 GLU A O 1
ATOM 786 N N . GLU A 1 94 ? 5.194 -5.947 13.299 1.00 94.81 94 GLU A N 1
ATOM 787 C CA . GLU A 1 94 ? 4.904 -5.788 14.734 1.00 94.81 94 GLU A CA 1
ATOM 788 C C . GLU A 1 94 ? 3.420 -5.476 14.991 1.00 94.81 94 GLU A C 1
ATOM 790 O O . GLU A 1 94 ? 2.785 -6.043 15.886 1.00 94.81 94 GLU A O 1
ATOM 795 N N . HIS A 1 95 ? 2.833 -4.629 14.146 1.00 95.19 95 HIS A N 1
ATOM 796 C CA . HIS A 1 95 ? 1.441 -4.199 14.257 1.00 95.19 95 HIS A CA 1
ATOM 797 C C . HIS A 1 95 ? 0.454 -5.024 13.419 1.00 95.19 95 HIS A C 1
ATOM 799 O O . HIS A 1 95 ? -0.728 -4.676 13.343 1.00 95.19 95 HIS A O 1
ATOM 805 N N . LYS A 1 96 ? 0.903 -6.129 12.805 1.00 95.25 96 LYS A N 1
ATOM 806 C CA . LYS A 1 96 ? 0.087 -7.000 11.938 1.00 95.25 96 LYS A CA 1
ATOM 807 C C . LYS A 1 96 ? -0.606 -6.232 10.806 1.00 95.25 96 LYS A C 1
ATOM 809 O O . LYS A 1 96 ? -1.732 -6.564 1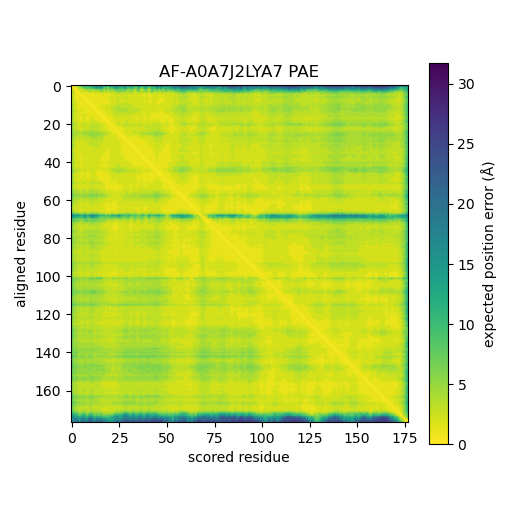0.422 1.00 95.25 96 LYS A O 1
ATOM 814 N N . ALA A 1 97 ? 0.042 -5.183 10.314 1.00 97.19 97 ALA A N 1
ATOM 815 C CA . ALA A 1 97 ? -0.479 -4.347 9.253 1.00 97.19 97 ALA A CA 1
ATOM 816 C C . ALA A 1 97 ? -0.290 -5.012 7.883 1.00 97.19 97 ALA A C 1
ATOM 818 O O . ALA A 1 97 ? 0.546 -5.895 7.690 1.00 97.19 97 ALA A O 1
ATOM 819 N N . LEU A 1 98 ? -1.103 -4.582 6.926 1.00 96.88 98 LEU A N 1
ATOM 820 C CA . LEU A 1 98 ? -0.897 -4.857 5.512 1.00 96.88 98 LEU A CA 1
ATOM 821 C C . LEU A 1 98 ? -0.080 -3.730 4.898 1.00 96.88 98 LEU A C 1
ATOM 823 O O . LEU A 1 98 ? -0.364 -2.561 5.151 1.00 96.88 98 LEU A O 1
ATOM 827 N N . VAL A 1 99 ? 0.866 -4.095 4.044 1.00 98.00 99 VAL A N 1
ATOM 828 C CA . VAL A 1 99 ? 1.573 -3.177 3.153 1.00 98.00 99 VAL A CA 1
ATOM 829 C C . VAL A 1 99 ? 1.168 -3.558 1.736 1.00 98.00 99 VAL A C 1
ATOM 831 O O . VAL A 1 99 ? 1.243 -4.721 1.361 1.00 98.00 99 VAL A O 1
ATOM 834 N N . ILE A 1 100 ? 0.659 -2.615 0.956 1.00 97.94 100 ILE A N 1
ATOM 835 C CA . ILE A 1 100 ? 0.137 -2.887 -0.384 1.00 97.94 100 ILE A CA 1
ATOM 836 C C . ILE A 1 100 ? 0.846 -1.952 -1.357 1.00 97.94 100 ILE A C 1
ATOM 838 O O . ILE A 1 100 ? 0.518 -0.761 -1.390 1.00 97.94 100 ILE A O 1
ATOM 842 N N . PRO A 1 101 ? 1.807 -2.453 -2.154 1.00 97.00 101 PRO A N 1
ATOM 843 C CA . PRO A 1 101 ? 2.363 -1.690 -3.259 1.00 97.00 101 PRO A CA 1
ATOM 844 C C . PRO A 1 101 ? 1.230 -1.246 -4.188 1.00 97.00 101 PRO A C 1
ATOM 846 O O . PRO A 1 101 ? 0.395 -2.067 -4.583 1.00 97.00 101 PRO A O 1
ATOM 849 N N . HIS A 1 102 ? 1.175 0.047 -4.510 1.00 93.25 102 HIS A N 1
ATOM 850 C CA . HIS A 1 102 ? 0.108 0.599 -5.349 1.00 93.25 102 HIS A CA 1
ATOM 851 C C . HIS A 1 102 ? 0.661 1.268 -6.609 1.00 93.25 102 HIS A C 1
ATOM 853 O O . HIS A 1 102 ? 1.853 1.585 -6.672 1.00 93.25 102 HIS A O 1
ATOM 859 N N . HIS A 1 103 ? -0.176 1.344 -7.653 1.00 94.50 103 HIS A N 1
ATOM 860 C CA . HIS A 1 103 ? 0.167 1.782 -9.014 1.00 94.50 103 HIS A CA 1
ATOM 861 C C . HIS A 1 103 ? 1.573 1.355 -9.487 1.00 94.50 103 HIS A C 1
ATOM 863 O O . HIS A 1 103 ? 2.357 2.159 -10.006 1.00 94.50 103 HIS A O 1
ATOM 869 N N . SER A 1 104 ? 1.897 0.071 -9.286 1.00 96.25 104 SER A N 1
ATOM 870 C CA . SER A 1 104 ? 3.264 -0.460 -9.380 1.00 96.25 104 SER A CA 1
ATOM 871 C C . SER A 1 104 ? 3.942 -0.140 -10.709 1.00 96.25 104 SER A C 1
ATOM 873 O O . SER A 1 104 ? 5.124 0.181 -10.727 1.00 96.25 104 SER A O 1
ATOM 875 N N . ALA A 1 105 ? 3.183 -0.137 -11.806 1.00 97.25 105 ALA A N 1
ATOM 876 C CA . ALA A 1 105 ? 3.712 0.064 -13.145 1.00 97.25 105 ALA A CA 1
ATOM 877 C C . ALA A 1 105 ? 4.152 1.510 -13.438 1.00 97.25 105 ALA A C 1
ATOM 879 O O . ALA A 1 105 ? 4.755 1.750 -14.479 1.00 97.25 105 ALA A O 1
ATOM 880 N N . ASN A 1 106 ? 3.864 2.503 -12.590 1.00 97.00 106 ASN A N 1
ATOM 881 C CA . ASN A 1 106 ? 4.122 3.904 -12.928 1.00 97.00 106 ASN A CA 1
ATOM 882 C C . ASN A 1 106 ? 5.627 4.278 -12.972 1.00 97.00 106 ASN A C 1
ATOM 884 O O . ASN A 1 106 ? 6.451 3.821 -12.174 1.00 97.00 106 ASN A O 1
ATOM 888 N N . VAL A 1 107 ? 6.000 5.183 -13.883 1.00 96.38 107 VAL A N 1
ATOM 889 C CA . VAL A 1 107 ? 7.381 5.687 -14.028 1.00 96.38 107 VAL A CA 1
ATOM 890 C C . VAL A 1 107 ? 7.895 6.442 -12.797 1.00 96.38 107 VAL A C 1
ATOM 892 O O . VAL A 1 107 ? 9.052 6.262 -12.418 1.00 96.38 107 VAL A O 1
ATOM 895 N N . VAL A 1 108 ? 7.082 7.319 -12.211 1.00 94.12 108 VAL A N 1
ATOM 896 C CA . VAL A 1 108 ? 7.490 8.282 -11.171 1.00 94.12 108 VAL A CA 1
ATOM 897 C C . VAL A 1 108 ? 7.467 7.666 -9.775 1.00 94.12 108 VAL A C 1
ATOM 899 O O . VAL A 1 108 ? 8.333 7.954 -8.962 1.00 94.12 108 VAL A O 1
ATOM 902 N N . MET A 1 109 ? 6.478 6.822 -9.517 1.00 93.12 109 MET A N 1
ATOM 903 C CA . MET A 1 109 ? 6.067 6.390 -8.171 1.00 93.12 109 MET A CA 1
ATOM 904 C C . MET A 1 109 ? 5.785 4.888 -8.089 1.00 93.12 109 MET A C 1
ATOM 906 O O . MET A 1 109 ? 5.377 4.372 -7.050 1.00 93.12 109 MET A O 1
ATOM 910 N N . GLY A 1 110 ? 5.992 4.184 -9.203 1.00 94.50 110 GLY A N 1
ATOM 911 C CA . GLY A 1 110 ? 5.856 2.742 -9.269 1.00 94.50 110 GLY A CA 1
ATOM 912 C C . GLY A 1 110 ? 6.948 2.009 -8.501 1.00 94.50 110 GLY A C 1
ATOM 913 O O . GLY A 1 110 ? 7.927 2.588 -8.027 1.00 94.50 110 GLY A O 1
ATOM 914 N N . VAL A 1 111 ? 6.772 0.702 -8.417 1.00 96.38 111 VAL A N 1
ATOM 915 C CA . VAL A 1 111 ? 7.564 -0.196 -7.584 1.00 96.38 111 VAL A CA 1
ATOM 916 C C . VAL A 1 111 ? 8.614 -0.858 -8.458 1.00 96.38 111 VAL A C 1
ATOM 918 O O . VAL A 1 111 ? 8.308 -1.393 -9.520 1.00 96.38 111 VAL A O 1
ATOM 921 N N . ASP A 1 112 ? 9.868 -0.793 -8.028 1.00 96.19 112 ASP A N 1
ATOM 922 C CA . ASP A 1 112 ? 10.929 -1.598 -8.619 1.00 96.19 112 ASP A CA 1
ATOM 923 C C . ASP A 1 112 ? 11.027 -2.911 -7.842 1.00 96.19 112 ASP A C 1
ATOM 925 O O . ASP A 1 112 ? 11.462 -2.933 -6.689 1.00 96.19 112 ASP A O 1
ATOM 929 N N . TRP A 1 113 ? 10.588 -3.999 -8.473 1.00 97.00 113 TRP A N 1
ATOM 930 C CA . TRP A 1 113 ? 10.520 -5.319 -7.850 1.00 97.00 113 TRP A CA 1
ATOM 931 C C . TRP A 1 113 ? 11.885 -5.862 -7.430 1.00 97.00 113 TRP A C 1
ATOM 933 O O . TRP A 1 113 ? 11.947 -6.753 -6.596 1.00 97.00 113 TRP A O 1
ATOM 943 N N . HIS A 1 114 ? 12.990 -5.321 -7.944 1.00 96.50 114 HIS A N 1
ATOM 944 C CA . HIS A 1 114 ? 14.328 -5.738 -7.529 1.00 96.50 114 HIS A CA 1
ATOM 945 C C . HIS A 1 114 ? 14.789 -5.102 -6.212 1.00 96.50 114 HIS A C 1
ATOM 947 O O . HIS A 1 114 ? 15.818 -5.512 -5.677 1.00 96.50 114 HIS A O 1
ATOM 953 N N . LEU A 1 115 ? 14.049 -4.124 -5.679 1.00 95.56 115 LEU A N 1
ATOM 954 C CA . LEU A 1 115 ? 14.353 -3.498 -4.388 1.00 95.56 115 LEU A CA 1
ATOM 955 C C . LEU A 1 115 ? 13.898 -4.339 -3.190 1.00 95.56 115 LEU A C 1
ATOM 957 O O . LEU A 1 115 ? 14.324 -4.068 -2.072 1.00 95.56 115 LEU A O 1
ATOM 961 N N . GLY A 1 116 ? 13.080 -5.367 -3.420 1.00 94.69 116 GLY A N 1
ATOM 962 C CA . GLY A 1 116 ? 12.688 -6.341 -2.409 1.00 94.69 116 GLY A CA 1
ATOM 963 C C . GLY A 1 116 ? 11.180 -6.451 -2.204 1.00 94.69 116 GLY A C 1
ATOM 964 O O . GLY A 1 116 ? 10.391 -5.674 -2.741 1.00 94.69 116 GLY A O 1
ATOM 965 N N . HIS A 1 117 ? 10.816 -7.454 -1.409 1.00 97.00 117 HIS A N 1
ATOM 966 C CA . HIS A 1 117 ? 9.451 -7.829 -1.066 1.00 97.00 117 HIS A CA 1
ATOM 967 C C . HIS A 1 117 ? 9.463 -8.640 0.231 1.00 97.00 117 HIS A C 1
ATOM 969 O O . HIS A 1 117 ? 10.256 -9.580 0.351 1.00 97.00 117 HIS A O 1
ATOM 975 N N . ASP A 1 118 ? 8.572 -8.315 1.168 1.00 97.88 118 ASP A N 1
ATOM 976 C CA . ASP A 1 118 ? 8.366 -9.111 2.380 1.00 97.88 118 ASP A CA 1
ATOM 977 C C . ASP A 1 118 ? 6.974 -9.770 2.364 1.00 97.88 118 ASP A C 1
ATOM 979 O O . ASP A 1 118 ? 5.968 -9.103 2.636 1.00 97.88 118 ASP A O 1
ATOM 983 N N . PRO A 1 119 ? 6.878 -11.088 2.100 1.00 97.06 119 PRO A N 1
ATOM 984 C CA . PRO A 1 119 ? 5.597 -11.780 1.969 1.00 97.06 119 PRO A CA 1
ATOM 985 C C . PRO A 1 119 ? 4.796 -11.855 3.277 1.00 97.06 119 PRO A C 1
ATOM 987 O O . PRO A 1 119 ? 3.631 -12.259 3.257 1.00 97.06 119 PRO A O 1
ATOM 990 N N . LYS A 1 120 ? 5.369 -11.489 4.431 1.00 97.31 120 LYS A N 1
ATOM 991 C CA . LYS A 1 120 ? 4.623 -11.447 5.694 1.00 97.31 120 LYS A CA 1
ATOM 992 C C . LYS A 1 120 ? 3.647 -10.273 5.746 1.00 97.31 120 LYS A C 1
ATOM 994 O O . LYS A 1 120 ? 2.543 -10.421 6.276 1.00 97.31 120 LYS A O 1
ATOM 999 N N . VAL A 1 121 ? 4.035 -9.132 5.176 1.00 97.81 121 VAL A N 1
ATOM 1000 C CA . VAL A 1 121 ? 3.268 -7.875 5.229 1.00 97.81 121 VAL A CA 1
ATOM 1001 C C . VAL A 1 121 ? 2.780 -7.427 3.850 1.00 97.81 121 VAL A C 1
ATOM 1003 O O . VAL A 1 121 ? 1.637 -6.979 3.738 1.00 97.81 121 VAL A O 1
ATOM 1006 N N . GLU A 1 122 ? 3.559 -7.652 2.787 1.00 97.50 122 GLU A N 1
ATOM 1007 C CA . GLU A 1 122 ? 3.210 -7.356 1.390 1.00 97.50 122 GLU A CA 1
ATOM 1008 C C . GLU A 1 122 ? 2.403 -8.479 0.729 1.00 97.50 122 GLU A C 1
ATOM 1010 O O . GLU A 1 122 ? 2.706 -8.973 -0.348 1.00 97.50 122 GLU A O 1
ATOM 1015 N N . ARG A 1 123 ? 1.320 -8.910 1.370 1.00 97.12 123 ARG A N 1
ATOM 1016 C CA . ARG A 1 123 ? 0.529 -10.058 0.891 1.00 97.12 123 ARG A CA 1
ATOM 1017 C C . ARG A 1 123 ? -0.328 -9.754 -0.339 1.00 97.12 123 ARG A C 1
ATOM 1019 O O . ARG A 1 123 ? -0.858 -10.680 -0.950 1.00 97.12 123 ARG A O 1
ATOM 1026 N N . LEU A 1 124 ? -0.512 -8.478 -0.669 1.00 97.81 124 LEU A N 1
ATOM 1027 C CA . LEU A 1 124 ? -1.360 -7.995 -1.755 1.00 97.81 124 LEU A CA 1
ATOM 1028 C C . LEU A 1 124 ? -0.622 -6.929 -2.564 1.00 97.81 124 LEU A C 1
ATOM 1030 O O . LEU A 1 124 ? 0.161 -6.169 -2.006 1.00 97.81 124 LEU A O 1
ATOM 1034 N N . VAL A 1 125 ? -0.962 -6.813 -3.845 1.00 97.94 125 VAL A N 1
ATOM 1035 C CA . VAL A 1 125 ? -0.578 -5.693 -4.714 1.00 97.94 125 VAL A CA 1
ATOM 1036 C C . VAL A 1 125 ? -1.813 -5.106 -5.393 1.00 97.94 125 VAL A C 1
ATOM 1038 O O . VAL A 1 125 ? -2.727 -5.839 -5.791 1.00 97.94 125 VAL A O 1
ATOM 1041 N N . GLU A 1 126 ? -1.849 -3.782 -5.542 1.00 97.12 126 GLU A N 1
ATOM 1042 C CA . GLU A 1 126 ? -2.874 -3.123 -6.348 1.00 97.12 126 GLU A CA 1
ATOM 1043 C C . GLU A 1 126 ? -2.636 -3.409 -7.838 1.00 97.12 126 GLU A C 1
ATOM 1045 O O . GLU A 1 126 ? -1.730 -2.859 -8.470 1.00 97.12 126 GLU A O 1
ATOM 1050 N N . ILE A 1 127 ? -3.466 -4.273 -8.420 1.00 96.81 127 ILE A N 1
ATOM 1051 C CA . ILE A 1 127 ? -3.369 -4.629 -9.842 1.00 96.81 127 ILE A CA 1
ATOM 1052 C C . ILE A 1 127 ? -4.097 -3.623 -10.738 1.00 96.81 127 ILE A C 1
ATOM 1054 O O . ILE A 1 127 ? -3.788 -3.503 -11.924 1.00 96.81 127 ILE A O 1
ATOM 1058 N N . TYR A 1 128 ? -5.062 -2.886 -10.186 1.00 95.50 128 TYR A N 1
ATOM 1059 C CA . TYR A 1 128 ? -5.866 -1.913 -10.914 1.00 95.50 128 TYR A CA 1
ATOM 1060 C C . TYR A 1 128 ? -6.282 -0.747 -10.021 1.00 95.50 128 TYR A C 1
ATOM 1062 O O . TYR A 1 128 ? -6.702 -0.962 -8.885 1.00 95.50 128 TYR A O 1
ATOM 1070 N N . SER A 1 129 ? -6.251 0.462 -10.577 1.00 93.25 129 SER A N 1
ATOM 1071 C CA . SER A 1 129 ? -6.827 1.660 -9.968 1.00 93.25 129 SER A CA 1
ATOM 1072 C C . SER A 1 129 ? -7.455 2.572 -11.017 1.00 93.25 129 SER A C 1
ATOM 1074 O O . SER A 1 129 ? -7.428 2.293 -12.219 1.00 93.25 129 SER A O 1
ATOM 1076 N N . ILE A 1 130 ? -7.971 3.727 -10.588 1.00 92.38 130 ILE A N 1
ATOM 1077 C CA . ILE A 1 130 ? -8.449 4.771 -11.510 1.00 92.38 130 ILE A CA 1
ATOM 1078 C C . ILE A 1 130 ? -7.360 5.264 -12.482 1.00 92.38 130 ILE A C 1
ATOM 1080 O O . ILE A 1 130 ? -7.669 5.910 -13.482 1.00 92.38 130 ILE A O 1
ATOM 1084 N N . TRP A 1 131 ? -6.083 4.980 -12.214 1.00 92.75 131 TRP A N 1
ATOM 1085 C CA . TRP A 1 131 ? -4.982 5.346 -13.106 1.00 92.75 131 TRP A CA 1
ATOM 1086 C C . TRP A 1 131 ? -4.749 4.341 -14.223 1.00 92.75 131 TRP A C 1
ATOM 1088 O O . TRP A 1 131 ? -4.090 4.690 -15.202 1.00 92.75 131 TRP A O 1
ATOM 1098 N N . GLY A 1 132 ? -5.300 3.137 -14.094 1.00 94.88 132 GLY A N 1
ATOM 1099 C CA . GLY A 1 132 ? -5.169 2.060 -15.056 1.00 94.88 132 GLY A CA 1
ATOM 1100 C C . GLY A 1 132 ? -4.839 0.726 -14.398 1.00 94.88 132 GLY A C 1
ATOM 1101 O O . GLY A 1 132 ? -4.795 0.572 -13.179 1.00 94.88 132 GLY A O 1
ATOM 1102 N N . ASN A 1 133 ? -4.612 -0.257 -15.255 1.00 95.50 133 ASN A N 1
ATOM 1103 C CA . ASN A 1 133 ? -4.210 -1.609 -14.919 1.00 95.50 133 ASN A CA 1
ATOM 1104 C C . ASN A 1 133 ? -2.669 -1.686 -14.880 1.00 95.50 133 ASN A C 1
ATOM 1106 O O . ASN A 1 133 ? -2.004 -1.249 -15.821 1.00 95.50 133 ASN A O 1
ATOM 1110 N N . SER A 1 134 ? -2.126 -2.253 -13.801 1.00 97.00 134 SER A N 1
ATOM 1111 C CA . SER A 1 134 ? -0.693 -2.489 -13.565 1.00 97.00 134 SER A CA 1
ATOM 1112 C C . SER A 1 134 ? -0.262 -3.936 -13.836 1.00 97.00 134 SER A C 1
ATOM 1114 O O . SER A 1 134 ? 0.901 -4.264 -13.635 1.00 97.00 134 SER A O 1
ATOM 1116 N N . GLU A 1 135 ? -1.167 -4.817 -14.269 1.00 97.69 135 GLU A N 1
ATOM 1117 C CA . GLU A 1 135 ? -0.921 -6.241 -14.528 1.00 97.69 135 GLU A CA 1
ATOM 1118 C C . GLU A 1 135 ? 0.233 -6.452 -15.506 1.00 97.69 135 GLU A C 1
ATOM 1120 O O . GLU A 1 135 ? 1.164 -7.177 -15.180 1.00 97.69 135 GLU A O 1
ATOM 1125 N N . ARG A 1 136 ? 0.177 -5.809 -16.680 1.00 97.88 136 ARG A N 1
ATOM 1126 C CA . ARG A 1 136 ? 1.117 -5.970 -17.807 1.00 97.88 136 ARG A CA 1
ATOM 1127 C C . ARG A 1 136 ? 1.217 -4.694 -18.635 1.00 97.88 136 ARG A C 1
ATOM 1129 O O . ARG A 1 136 ? 0.364 -3.818 -18.493 1.00 97.88 136 ARG A O 1
ATOM 1136 N N . SER A 1 137 ? 2.195 -4.589 -19.530 1.00 97.81 137 SER A N 1
ATOM 1137 C CA . SER A 1 137 ? 2.363 -3.371 -20.329 1.00 97.81 137 SER A CA 1
ATOM 1138 C C . SER A 1 137 ? 1.362 -3.235 -21.476 1.00 97.81 137 SER A C 1
ATOM 1140 O O . SER A 1 137 ? 0.758 -4.208 -21.947 1.00 97.81 137 SER A O 1
ATOM 1142 N N . ALA A 1 138 ? 1.195 -2.015 -21.988 1.00 97.44 138 ALA A N 1
ATOM 1143 C CA . ALA A 1 138 ? 0.429 -1.732 -23.199 1.00 97.44 138 ALA A CA 1
ATOM 1144 C C . ALA A 1 138 ? 0.949 -2.540 -24.395 1.00 97.44 138 ALA A C 1
ATOM 1146 O O . ALA A 1 138 ? 0.159 -3.030 -25.202 1.00 97.44 138 ALA A O 1
ATOM 1147 N N . ARG A 1 139 ? 2.273 -2.736 -24.490 1.00 96.81 139 ARG A N 1
ATOM 1148 C CA . ARG A 1 139 ? 2.903 -3.556 -25.540 1.00 96.81 139 ARG A CA 1
ATOM 1149 C C . ARG A 1 139 ? 2.499 -5.026 -25.451 1.00 96.81 139 ARG A C 1
ATOM 1151 O O . ARG A 1 139 ? 2.429 -5.695 -26.476 1.00 96.81 139 ARG A O 1
ATOM 1158 N N . GLN A 1 140 ? 2.200 -5.507 -24.248 1.00 97.12 140 GLN A N 1
ATOM 1159 C CA . GLN A 1 140 ? 1.714 -6.861 -23.979 1.00 97.12 140 GLN A CA 1
ATOM 1160 C C . GLN A 1 140 ? 0.178 -6.970 -24.018 1.00 97.12 140 GLN A C 1
ATOM 1162 O O . GLN A 1 140 ? -0.385 -7.987 -23.609 1.00 97.12 140 GLN A O 1
ATOM 1167 N N . GLY A 1 141 ? -0.514 -5.941 -24.519 1.00 97.00 141 GLY A N 1
ATOM 1168 C CA . GLY A 1 141 ? -1.961 -5.959 -24.717 1.00 97.00 141 GLY A CA 1
ATOM 1169 C C . GLY A 1 141 ? -2.780 -5.528 -23.500 1.00 97.00 141 GLY A C 1
ATOM 1170 O O . GLY A 1 141 ? -3.933 -5.940 -23.379 1.00 97.00 141 GLY A O 1
ATOM 1171 N N . ASN A 1 142 ? -2.226 -4.715 -22.595 1.00 97.31 142 ASN A N 1
ATOM 1172 C CA . ASN A 1 142 ? -3.024 -4.070 -21.551 1.00 97.31 142 ASN A CA 1
ATOM 1173 C C . ASN 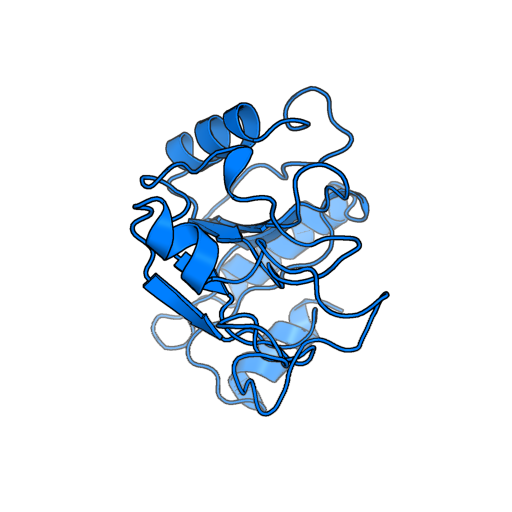A 1 142 ? -4.068 -3.121 -22.180 1.00 97.31 142 ASN A C 1
ATOM 1175 O O . ASN A 1 142 ? -3.679 -2.182 -22.881 1.00 97.31 142 ASN A O 1
ATOM 1179 N N . PRO A 1 143 ? -5.380 -3.329 -21.949 1.00 95.69 143 PRO A N 1
ATOM 1180 C CA . PRO A 1 143 ? -6.419 -2.495 -22.550 1.00 95.69 143 PRO A CA 1
ATOM 1181 C C . PRO A 1 143 ? -6.505 -1.095 -21.925 1.00 95.69 143 PRO A C 1
ATOM 1183 O O . PRO A 1 143 ? -6.957 -0.157 -22.581 1.00 95.69 143 PRO A O 1
ATOM 1186 N N . ILE A 1 144 ? -6.072 -0.941 -20.671 1.00 96.12 144 ILE A N 1
ATOM 1187 C CA . ILE A 1 144 ? -6.189 0.291 -19.880 1.00 96.12 144 ILE A CA 1
ATOM 1188 C C . ILE A 1 144 ? -4.893 0.563 -19.096 1.00 96.12 144 ILE A C 1
ATOM 1190 O O . ILE A 1 144 ? -4.920 0.634 -17.871 1.00 96.12 144 ILE A O 1
ATOM 1194 N N . PRO A 1 145 ? -3.740 0.709 -19.774 1.00 97.00 145 PRO A N 1
ATOM 1195 C CA . PRO A 1 145 ? -2.458 0.917 -19.109 1.00 97.00 145 PRO A CA 1
ATOM 1196 C C . PRO A 1 145 ? -2.430 2.254 -18.370 1.00 97.00 145 PRO A C 1
ATOM 1198 O O . PRO A 1 145 ? -3.165 3.187 -18.716 1.00 97.00 145 PRO A O 1
ATOM 1201 N N . ILE A 1 146 ? -1.519 2.382 -17.405 1.00 95.62 146 ILE A N 1
ATOM 1202 C CA . ILE A 1 146 ? -1.284 3.662 -16.739 1.00 95.62 146 ILE A CA 1
ATOM 1203 C C . ILE A 1 146 ? -0.749 4.680 -17.752 1.00 95.62 146 ILE A C 1
ATOM 1205 O O . ILE A 1 146 ? 0.286 4.474 -18.383 1.00 95.62 146 ILE A O 1
ATOM 1209 N N . ARG A 1 147 ? -1.452 5.811 -17.896 1.00 95.69 147 ARG A N 1
ATOM 1210 C CA . ARG A 1 147 ? -1.069 6.923 -18.797 1.00 95.69 147 ARG A CA 1
ATOM 1211 C C . ARG A 1 147 ? -0.720 8.219 -18.072 1.00 95.69 147 ARG A C 1
ATOM 1213 O O . ARG A 1 147 ? -0.136 9.119 -18.671 1.00 95.69 147 ARG A O 1
ATOM 1220 N N . VAL A 1 148 ? -1.081 8.326 -16.798 1.00 92.94 148 VAL A N 1
ATOM 1221 C CA . VAL A 1 148 ? -0.807 9.508 -15.971 1.00 92.94 148 VAL A CA 1
ATOM 1222 C C . VAL A 1 148 ? 0.643 9.523 -15.496 1.00 92.94 148 VAL A C 1
ATOM 1224 O O . VAL A 1 148 ? 1.296 8.484 -15.463 1.00 92.94 148 VAL A O 1
ATOM 1227 N N . LEU A 1 149 ? 1.149 10.711 -15.145 1.00 92.00 149 LEU A N 1
ATOM 1228 C CA . LEU A 1 149 ? 2.471 10.906 -14.533 1.00 92.00 149 LEU A CA 1
ATOM 1229 C C . LEU A 1 149 ? 3.586 10.105 -15.228 1.00 92.00 149 LEU A C 1
ATOM 1231 O O . LEU A 1 149 ? 4.242 9.259 -14.632 1.00 92.00 149 LEU A O 1
ATOM 1235 N N . ARG A 1 150 ? 3.786 10.408 -16.518 1.00 95.75 150 ARG A N 1
ATOM 1236 C CA . ARG A 1 150 ? 4.776 9.776 -17.415 1.00 95.75 150 ARG A CA 1
ATOM 1237 C C . ARG A 1 150 ? 4.493 8.310 -17.775 1.00 95.75 150 ARG A C 1
ATOM 1239 O O . ARG A 1 150 ? 5.370 7.672 -18.341 1.00 95.75 150 ARG A O 1
ATOM 1246 N N . ALA A 1 151 ? 3.258 7.851 -17.569 1.00 96.31 151 ALA A N 1
ATOM 1247 C CA . ALA A 1 151 ? 2.760 6.538 -17.973 1.00 96.31 151 ALA A CA 1
ATOM 1248 C C . ALA A 1 151 ? 3.442 5.367 -17.238 1.00 96.31 151 ALA A C 1
ATOM 1250 O O . ALA A 1 151 ? 3.933 5.514 -16.115 1.00 96.31 151 ALA A O 1
ATOM 1251 N N . GLU A 1 152 ? 3.387 4.186 -17.844 1.00 97.25 152 GLU A N 1
ATOM 1252 C CA . GLU A 1 152 ? 3.973 2.956 -17.326 1.00 97.25 152 GLU A CA 1
ATOM 1253 C C . GLU A 1 152 ? 5.474 2.820 -17.630 1.00 97.25 152 GLU A C 1
ATOM 1255 O O . GLU A 1 152 ? 6.001 3.395 -18.587 1.00 97.25 152 GLU A O 1
ATOM 1260 N N . ARG A 1 153 ? 6.159 2.008 -16.826 1.00 96.81 153 ARG A N 1
ATOM 1261 C CA . ARG A 1 153 ? 7.549 1.597 -16.993 1.00 96.81 153 ARG A CA 1
ATOM 1262 C C . ARG A 1 153 ? 7.608 0.077 -17.083 1.00 96.81 153 ARG A C 1
ATOM 1264 O O . ARG A 1 153 ? 7.160 -0.605 -16.171 1.00 96.81 153 ARG A O 1
ATOM 1271 N N . GLU A 1 154 ? 8.193 -0.431 -18.162 1.00 95.88 154 GLU A N 1
ATOM 1272 C CA . GLU A 1 154 ? 8.470 -1.866 -18.320 1.00 95.88 154 GLU A CA 1
ATOM 1273 C C . GLU A 1 154 ? 9.325 -2.390 -17.153 1.00 95.88 154 GLU A C 1
ATOM 1275 O O . GLU A 1 154 ? 10.217 -1.681 -16.668 1.00 95.88 154 GLU A O 1
ATOM 1280 N N . GLY A 1 155 ? 9.069 -3.625 -16.719 1.00 95.38 155 GLY A N 1
ATOM 1281 C CA . GLY A 1 155 ? 9.750 -4.242 -15.578 1.00 95.38 155 GLY A CA 1
ATOM 1282 C C . GLY A 1 155 ? 9.167 -3.856 -14.213 1.00 95.38 155 GLY A C 1
ATOM 1283 O O . GLY A 1 155 ? 9.726 -4.242 -13.190 1.00 95.38 155 GLY A O 1
ATOM 1284 N N . ARG A 1 156 ? 8.079 -3.073 -14.173 1.00 96.50 156 ARG A N 1
ATOM 1285 C CA . ARG A 1 156 ? 7.382 -2.659 -12.939 1.00 96.50 156 ARG A CA 1
ATOM 1286 C C . ARG A 1 156 ? 5.934 -3.148 -12.855 1.00 96.50 156 ARG A C 1
ATOM 1288 O O . ARG A 1 156 ? 5.193 -2.810 -11.926 1.00 96.50 156 ARG A O 1
ATOM 1295 N N . HIS A 1 157 ? 5.496 -3.944 -13.818 1.00 98.12 157 HIS A N 1
ATOM 1296 C CA . HIS A 1 157 ? 4.149 -4.496 -13.847 1.00 98.12 157 HIS A CA 1
ATOM 1297 C C . HIS A 1 157 ? 4.033 -5.661 -12.870 1.00 98.12 157 HIS A C 1
ATOM 1299 O O . HIS A 1 157 ? 5.030 -6.273 -12.497 1.00 98.12 157 HIS A O 1
ATOM 1305 N N . VAL A 1 158 ? 2.819 -5.983 -12.431 1.00 98.12 158 VAL A N 1
ATOM 1306 C CA . VAL A 1 158 ? 2.597 -7.063 -11.456 1.00 98.12 158 VAL A CA 1
ATOM 1307 C C . VAL A 1 158 ? 3.153 -8.392 -11.972 1.00 98.12 158 VAL A C 1
ATOM 1309 O O . VAL A 1 158 ? 3.767 -9.129 -11.202 1.00 98.12 158 VAL A O 1
ATOM 1312 N N . ILE A 1 159 ? 3.026 -8.676 -13.275 1.00 98.00 159 ILE A N 1
ATOM 1313 C CA . ILE A 1 159 ? 3.608 -9.887 -13.873 1.00 98.00 159 ILE A CA 1
ATOM 1314 C C . ILE A 1 159 ? 5.131 -9.966 -13.719 1.00 98.00 159 ILE A C 1
ATOM 1316 O O . ILE A 1 159 ? 5.656 -11.072 -13.652 1.00 98.00 159 ILE A O 1
ATOM 1320 N N . ASP A 1 160 ? 5.834 -8.834 -13.637 1.00 98.06 160 ASP A N 1
ATOM 1321 C CA . ASP A 1 160 ? 7.291 -8.810 -13.500 1.00 98.06 160 ASP A CA 1
ATOM 1322 C C . ASP A 1 160 ? 7.695 -9.256 -12.088 1.00 98.06 160 ASP A C 1
ATOM 1324 O O . ASP A 1 160 ? 8.583 -10.094 -11.931 1.00 98.06 160 ASP A O 1
ATOM 1328 N N . GLY A 1 161 ? 6.976 -8.784 -11.062 1.00 97.69 161 GLY A N 1
ATOM 1329 C CA . GLY A 1 161 ? 7.140 -9.246 -9.681 1.00 97.69 161 GLY A CA 1
ATOM 1330 C C . GLY A 1 161 ? 6.825 -10.739 -9.526 1.00 97.69 161 GLY A C 1
ATOM 1331 O O . GLY A 1 161 ? 7.573 -11.484 -8.892 1.00 97.69 161 GLY A O 1
ATOM 1332 N N . LEU A 1 162 ? 5.755 -11.215 -10.170 1.00 98.06 162 LEU A N 1
ATOM 1333 C CA . LEU A 1 162 ? 5.418 -12.643 -10.186 1.00 98.06 162 LEU A CA 1
ATOM 1334 C C . LEU A 1 162 ? 6.484 -13.478 -10.914 1.00 98.06 162 LEU A C 1
ATOM 1336 O O . LEU A 1 162 ? 6.816 -14.575 -10.466 1.00 98.06 162 LEU A O 1
ATOM 1340 N N . ALA A 1 163 ? 7.048 -12.968 -12.013 1.00 98.06 163 ALA A N 1
ATOM 1341 C CA . ALA A 1 163 ? 8.067 -13.662 -12.798 1.00 98.06 163 ALA A CA 1
ATOM 1342 C C . ALA A 1 163 ? 9.381 -13.872 -12.029 1.00 98.06 163 ALA A C 1
ATOM 1344 O O . ALA A 1 163 ? 10.069 -14.864 -12.274 1.00 98.06 163 ALA A O 1
ATOM 1345 N N . ILE A 1 164 ? 9.712 -12.991 -11.077 1.00 97.06 164 ILE A N 1
ATOM 1346 C CA . ILE A 1 164 ? 10.864 -13.168 -10.174 1.00 97.06 164 ILE A CA 1
ATOM 1347 C C . ILE A 1 164 ? 10.539 -13.999 -8.920 1.00 97.06 164 ILE A C 1
ATOM 1349 O O . ILE A 1 164 ? 11.409 -14.196 -8.073 1.00 97.06 164 ILE A O 1
ATOM 1353 N N . GLY A 1 165 ? 9.317 -14.534 -8.817 1.00 97.44 165 GLY A N 1
ATOM 1354 C CA . GLY A 1 165 ? 8.917 -15.511 -7.803 1.00 97.44 165 GLY A CA 1
ATOM 1355 C C . GLY A 1 165 ? 8.164 -14.947 -6.598 1.00 97.44 165 GLY A C 1
ATOM 1356 O O . GLY A 1 165 ? 7.944 -15.688 -5.640 1.00 97.44 165 GLY A O 1
ATOM 1357 N N . TYR A 1 166 ? 7.761 -13.673 -6.612 1.00 97.69 166 TYR A N 1
ATOM 1358 C CA . TYR A 1 166 ? 6.980 -13.099 -5.513 1.00 97.69 166 TYR A CA 1
ATOM 1359 C C . TYR A 1 166 ? 5.576 -13.700 -5.442 1.00 97.69 166 TYR A C 1
ATOM 1361 O O . TYR A 1 166 ? 4.938 -13.976 -6.459 1.00 97.69 166 TYR A O 1
ATOM 1369 N N . GLN A 1 167 ? 5.093 -13.904 -4.216 1.00 96.00 167 GLN A N 1
ATOM 1370 C CA . GLN A 1 167 ? 3.780 -14.479 -3.941 1.00 96.00 167 GLN A CA 1
AT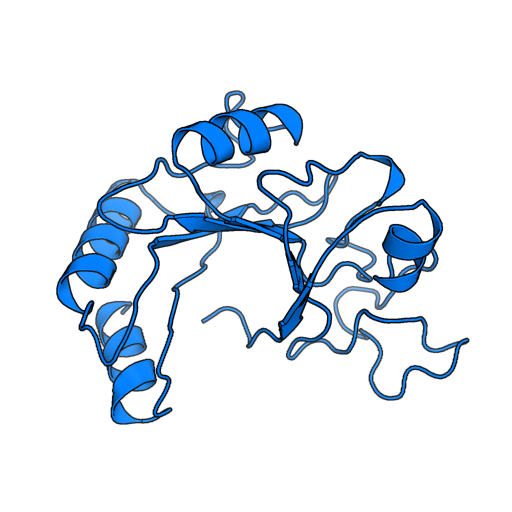OM 1371 C C . GLN A 1 167 ? 2.871 -13.400 -3.366 1.00 96.00 167 GLN A C 1
ATOM 1373 O O . GLN A 1 167 ? 2.995 -13.021 -2.206 1.00 96.00 167 GLN A O 1
ATOM 1378 N N . MET A 1 168 ? 1.944 -12.917 -4.188 1.00 96.06 168 MET A N 1
ATOM 1379 C CA . MET A 1 168 ? 1.036 -11.829 -3.837 1.00 96.06 168 MET A CA 1
ATOM 1380 C C . MET A 1 168 ? -0.379 -12.170 -4.299 1.00 96.06 168 MET A C 1
ATOM 1382 O O . MET A 1 168 ? -0.574 -12.745 -5.370 1.00 96.06 168 MET A O 1
ATOM 1386 N N . GLY A 1 169 ? -1.374 -11.802 -3.498 1.00 97.88 169 GLY A N 1
ATOM 1387 C CA . GLY A 1 169 ? -2.747 -11.661 -3.968 1.00 97.88 169 GLY A CA 1
ATOM 1388 C C . GLY A 1 169 ? -2.957 -10.313 -4.658 1.00 97.88 169 GLY A C 1
ATOM 1389 O O . GLY A 1 169 ? -2.078 -9.450 -4.669 1.00 97.88 169 GLY A O 1
ATOM 1390 N N . PHE A 1 170 ? -4.148 -10.110 -5.211 1.00 97.44 170 PHE A N 1
ATOM 1391 C CA . PHE A 1 170 ? -4.475 -8.896 -5.954 1.00 97.44 170 PHE A CA 1
ATOM 1392 C C . PHE A 1 170 ? -5.621 -8.141 -5.298 1.00 97.44 170 PHE A C 1
ATOM 1394 O O . PHE A 1 170 ? -6.575 -8.743 -4.804 1.00 97.44 170 PHE A O 1
ATOM 1401 N N . ILE A 1 171 ? -5.538 -6.816 -5.344 1.00 95.88 171 ILE A N 1
ATOM 1402 C CA . ILE A 1 171 ? -6.617 -5.914 -4.951 1.00 95.88 171 ILE A CA 1
ATOM 1403 C C . ILE A 1 171 ? -6.802 -4.831 -6.017 1.00 95.88 171 ILE A C 1
ATOM 1405 O O . ILE A 1 171 ? -5.860 -4.465 -6.720 1.00 95.88 171 ILE A O 1
ATOM 1409 N N . GLY A 1 172 ? -8.034 -4.351 -6.170 1.00 91.81 172 GLY A N 1
ATOM 1410 C CA . GLY A 1 172 ? -8.341 -3.156 -6.951 1.00 91.81 172 GLY A CA 1
ATOM 1411 C C . GLY A 1 172 ? -8.596 -1.977 -6.018 1.00 91.81 172 GLY A C 1
ATOM 1412 O O . GLY A 1 172 ? -9.286 -2.139 -5.012 1.00 91.81 172 GLY A O 1
ATOM 1413 N N . GLY A 1 173 ? -8.047 -0.813 -6.347 1.00 80.19 173 GLY A N 1
ATOM 1414 C CA . GLY A 1 173 ? -8.216 0.418 -5.582 1.00 80.19 173 GLY A CA 1
ATOM 1415 C C . GLY A 1 173 ? -9.038 1.477 -6.315 1.00 80.19 173 GLY A C 1
ATOM 1416 O O . GLY A 1 173 ? -9.185 1.476 -7.540 1.00 80.19 173 GLY A O 1
ATOM 1417 N N . GLY A 1 174 ? -9.601 2.401 -5.537 1.00 72.88 174 GLY A N 1
ATOM 1418 C CA . GLY A 1 174 ? -10.184 3.640 -6.047 1.00 72.88 174 GLY A CA 1
ATOM 1419 C C . GLY A 1 174 ? -9.126 4.725 -6.285 1.00 72.88 174 GLY A C 1
ATOM 1420 O O . GLY A 1 174 ? -7.927 4.466 -6.309 1.00 72.88 174 GLY A O 1
ATOM 1421 N N . ARG A 1 175 ? -9.570 5.974 -6.457 1.00 63.59 175 ARG A N 1
ATOM 1422 C CA . ARG A 1 175 ? -8.689 7.148 -6.312 1.00 63.59 175 ARG A CA 1
ATOM 1423 C C . ARG A 1 175 ? -8.345 7.329 -4.831 1.00 63.59 175 ARG A C 1
ATOM 1425 O O . ARG A 1 175 ? -9.206 7.013 -4.014 1.00 63.59 175 ARG A O 1
ATOM 1432 N N . HIS A 1 176 ? -7.188 7.922 -4.511 1.00 51.28 176 HIS A N 1
ATOM 1433 C CA . HIS A 1 176 ? -6.992 8.604 -3.223 1.00 51.28 176 HIS A CA 1
ATOM 1434 C C . HIS A 1 176 ? -8.243 9.431 -2.913 1.00 51.28 176 HIS A C 1
ATOM 1436 O O . HIS A 1 176 ? -8.579 10.354 -3.666 1.00 51.28 176 HIS A O 1
ATOM 1442 N N . LEU A 1 177 ? -8.969 9.021 -1.882 1.00 33.44 177 LEU A N 1
ATOM 1443 C CA . LEU A 1 177 ? -10.053 9.777 -1.271 1.00 33.44 177 LEU A CA 1
ATOM 1444 C C . LEU A 1 177 ? -9.562 10.268 0.081 1.00 33.44 177 LEU A C 1
ATOM 1446 O O . LEU A 1 177 ? -8.860 9.477 0.748 1.00 33.44 177 LEU A O 1
#

Solvent-accessible surface area (backbone atoms only — not comparable to full-atom values): 9469 Å² total; per-residue (Å²): 115,67,68,58,52,56,49,38,39,47,76,72,65,63,40,55,64,49,63,54,40,49,54,33,79,76,51,49,71,71,53,47,54,51,49,41,52,48,31,61,72,62,46,39,99,78,29,42,41,28,47,44,23,21,32,70,32,61,88,72,18,28,29,39,37,36,26,69,60,96,72,71,84,86,59,27,44,88,38,89,80,29,61,46,70,69,42,46,49,55,59,28,52,78,60,63,19,41,35,26,45,34,60,22,15,32,57,59,39,16,32,54,56,88,80,62,83,53,66,90,29,37,43,34,32,34,39,30,37,80,63,26,38,16,46,46,50,55,91,77,66,37,92,48,40,36,64,60,74,81,14,55,35,90,74,18,18,51,54,45,40,45,72,77,66,55,69,62,46,77,41,76,49,69,67,89,96